Protein 1O70 (pdb70)

GO terms:
  GO:0050839 cell adhesion molecule binding (F, IDA)
  GO:0005886 plasma membrane (C, IDA)
  GO:0016338 calcium-independent cell-cell adhesion (P, IDA)
  GO:0007156 homophilic cell-cell adhesion (P, IDA)
  GO:0008038 neuron recognition (P, IDA)
  GO:0007411 axon guidance (P, IGI)
  GO:0005886 plasma membrane (C, HDA)

CATH classification: 2.30.180.10 (+1 more: 2.30.180.10)

Nearest PDB structures (foldseek):
  1o70-assembly1_A  TM=1.003E+00  e=1.155E-65  Drosophila melanogaster
  5yjh-assembly1_A-2  TM=5.374E-01  e=1.895E-15  Homo sapiens
  5yjg-assembly1_A  TM=5.089E-01  e=2.135E-15  Homo sapiens
  7asg-assembly1_A  TM=5.177E-01  e=1.250E-15  Homo sapiens
  7as7-assembly1_A  TM=5.004E-01  e=1.271E-14  Homo sapiens

Secondary structure (P-SEA, 3-state):
caaaaaaaaaaaaaaccaaaaaaaaacccccccccccccccccccccccccaaaaaaaaaaacccccccaaaaaaaacccccccccccccbbbbbccccccccbbbbbbcccbbbbcccccccccccbbbbbccccccccccaaaaaaacccaaaaaaaaaaccccccccccccccccccccaaaaaaaaaacaaaaaaaacccaaaaaaaaaaaacccccccccaaaaaaaaacccbbbbbcccccccbbbbbcccbbbbbcccbbbbbcccccccccbbbbbbccccccccccc

InterPro domains:
  IPR000782 FAS1 domain [PF02469] (32-146)
  IPR000782 FAS1 domain [PF02469] (181-311)
  IPR000782 FAS1 domain [PF02469] (336-463)
  IPR000782 FAS1 domain [PF02469] (479-617)
  IPR000782 FAS1 domain [PS50213] (20-144)
  IPR000782 FAS1 domain [PS50213] (166-310)
  IPR000782 FAS1 domain [PS50213] (317-463)
  IPR000782 FAS1 domain [PS50213] (467-616)
  IPR000782 FAS1 domain [SM00554] (56-147)
  IPR000782 FAS1 domain [SM00554] (202-313)
  IPR000782 FAS1 domain [SM00554] (358-466)
  IPR000782 FAS1 domain [SM00554] (504-619)
  IPR036378 FAS1 domain superfamily [G3DSA:2.30.180.10] (12-146)
  IPR036378 FAS1 domain superfamily [G3DSA:2.30.180.10] (180-312)
  IPR036378 FAS1 domain superfamily [G3DSA:2.30.180.10] (328-467)
  IPR036378 FAS1 domain superfamily [G3DSA:2.30.180.10] (468-623)
  IPR036378 FAS1 domain superfamily [SSF82153] (21-146)
  IPR036378 FAS1 domain superfamily [SSF82153] (179-312)
  IPR036378 FAS1 domain superfamily [SSF82153] (329-466)
  IPR036378 FAS1 domain superfamily [SSF82153] (468-620)

Foldseek 3Di:
DVVQQVVVLVVLCVLQPVVLVVVLVVALAKEFATEHPLQVVVLCVVPCSPVSVLSSLLSFQRMFRHADFPVNLCVVPVPHWDFTATSNLVKTKTWDWDDDDPVIWIWMAILLDIWTFPATADDDDRHTYTYTHHRHNRAPAFPLRSCVVDQQQVVVNQLCVLQVVSVCRRDQQKAKEAAGETPLQLVVVCVVFVVLSVLSNDSVVNVLVSVQRLQRIFIDRDEAFLVNQQVCCPVPPHDWGQTDPGIATWHWDADPSWIWIGGPNDIKTFPATFSDHSRYTYTHINHGPDDCVSRD

Organism: Drosophila melanogaster (NCBI:txid7227)

B-factor: mean 43.82, std 15.43, range [14.82, 97.2]

Structure (mmCIF, N/CA/C/O backbone):
data_1O70
#
_entry.id   1O70
#
_cell.length_a   150.806
_cell.length_b   150.806
_cell.length_c   150.806
_cell.angle_alpha   90.00
_cell.angle_beta   90.00
_cell.angle_gamma   90.00
#
_symmetry.space_group_name_H-M   'P 43 3 2'
#
loop_
_entity.id
_entity.type
_entity.pdbx_description
1 polymer 'FASCICLIN I'
2 branched 2-acetamido-2-deoxy-beta-D-glucopyranose-(1-4)-2-acetamido-2-deoxy-beta-D-glucopyranose
3 non-polymer 'SULFATE ION'
4 water water
#
loop_
_atom_site.group_PDB
_atom_site.id
_atom_site.type_symbol
_atom_site.label_atom_id
_atom_site.label_alt_id
_atom_site.label_comp_id
_atom_site.label_asym_id
_atom_site.label_entity_id
_atom_site.label_seq_id
_atom_site.pdbx_PDB_ins_code
_atom_site.Cartn_x
_atom_site.Cartn_y
_atom_site.Cartn_z
_atom_site.occupancy
_atom_site.B_iso_or_equiv
_atom_site.auth_seq_id
_atom_site.auth_comp_id
_atom_site.auth_asym_id
_atom_site.auth_atom_id
_atom_site.pdbx_PDB_model_num
ATOM 1 N N . ALA A 1 19 ? 90.215 74.675 22.300 1.00 72.97 328 ALA A N 1
ATOM 2 C CA . ALA A 1 19 ? 89.952 74.655 23.769 1.00 73.34 328 ALA A CA 1
ATOM 3 C C . ALA A 1 19 ? 91.264 74.687 24.548 1.00 73.09 328 ALA A C 1
ATOM 4 O O . ALA A 1 19 ? 91.645 75.725 25.090 1.00 73.06 328 ALA A O 1
ATOM 6 N N . GLU A 1 20 ? 91.939 73.538 24.595 1.00 73.10 329 GLU A N 1
ATOM 7 C CA . GLU A 1 20 ? 93.224 73.375 25.285 1.00 72.64 329 GLU A CA 1
ATOM 8 C C . GLU A 1 20 ? 93.145 73.660 26.782 1.00 71.47 329 GLU A C 1
ATOM 9 O O . GLU A 1 20 ? 93.250 72.743 27.607 1.00 70.48 329 GLU A O 1
ATOM 15 N N . ASN A 1 21 ? 92.975 74.936 27.127 1.00 70.08 330 ASN A N 1
ATOM 16 C CA . ASN A 1 21 ? 92.860 75.338 28.525 1.00 66.42 330 ASN A CA 1
ATOM 17 C C . ASN A 1 21 ? 91.753 74.538 29.193 1.00 62.05 330 ASN A C 1
ATOM 18 O O . ASN A 1 21 ? 92.003 73.779 30.131 1.00 62.16 330 ASN A O 1
ATOM 23 N N . GLY A 1 22 ? 90.531 74.699 28.694 1.00 55.84 331 GLY A N 1
ATOM 24 C CA . GLY A 1 22 ? 89.404 73.980 29.260 1.00 49.12 331 GLY A CA 1
ATOM 25 C C . GLY A 1 22 ? 89.493 72.469 29.125 1.00 44.32 331 GLY A C 1
ATOM 26 O O . GLY A 1 22 ? 89.155 71.737 30.054 1.00 43.70 331 GLY A O 1
ATOM 27 N N . ALA A 1 23 ? 89.961 71.995 27.977 1.00 41.01 332 ALA A N 1
ATOM 28 C CA . ALA A 1 23 ? 90.056 70.560 27.736 1.00 40.30 332 ALA A CA 1
ATOM 29 C C . ALA A 1 23 ? 90.946 69.809 28.711 1.00 38.96 332 ALA A C 1
ATOM 30 O O . ALA A 1 23 ? 90.505 68.864 29.359 1.00 39.04 332 ALA A O 1
ATOM 32 N N . LEU A 1 24 ? 92.205 70.211 28.802 1.00 39.35 333 LEU A N 1
ATOM 33 C CA . LEU A 1 24 ? 93.129 69.533 29.700 1.00 39.75 333 LEU A CA 1
ATOM 34 C C . LEU A 1 24 ? 92.711 69.496 31.169 1.00 39.43 333 LEU A C 1
ATOM 35 O O . LEU A 1 24 ? 92.861 68.464 31.826 1.00 40.42 333 LEU A O 1
ATOM 40 N N . ARG A 1 25 ? 92.192 70.600 31.698 1.00 38.24 334 ARG A N 1
ATOM 41 C CA . ARG A 1 25 ? 91.791 70.586 33.095 1.00 38.71 334 ARG A CA 1
ATOM 42 C C . ARG A 1 25 ? 90.627 69.627 33.284 1.00 38.10 334 ARG A C 1
ATOM 43 O O . ARG A 1 25 ? 90.525 68.952 34.310 1.00 36.89 334 ARG A O 1
ATOM 51 N N . LYS A 1 26 ? 89.749 69.575 32.287 1.00 38.23 335 LYS A N 1
ATOM 52 C CA . LYS A 1 26 ? 88.583 68.698 32.327 1.00 38.19 335 LYS A CA 1
ATOM 53 C C . LYS A 1 26 ? 89.043 67.243 32.279 1.00 38.29 335 LYS A C 1
ATOM 54 O O . LYS A 1 26 ? 88.524 66.394 33.013 1.00 37.77 335 LYS A O 1
ATOM 60 N N . PHE A 1 27 ? 90.024 66.962 31.420 1.00 36.96 336 PHE A N 1
ATOM 61 C CA . PHE A 1 27 ? 90.551 65.614 31.298 1.00 35.75 336 PHE A CA 1
ATOM 62 C C . PHE A 1 27 ? 91.033 65.172 32.677 1.00 36.60 336 PHE A C 1
ATOM 63 O O . PHE A 1 27 ? 90.722 64.070 33.132 1.00 38.14 336 PHE A O 1
ATOM 71 N N . TYR A 1 28 ? 91.774 66.041 33.359 1.00 36.39 337 TYR A N 1
ATOM 72 C CA . TYR A 1 28 ? 92.284 65.694 34.681 1.00 36.39 337 TYR A CA 1
ATOM 73 C C . TYR A 1 28 ? 91.174 65.627 35.722 1.00 36.91 337 TYR A C 1
ATOM 74 O O . TYR A 1 28 ? 91.238 64.826 36.656 1.00 37.29 337 TYR A O 1
ATOM 83 N N . GLU A 1 29 ? 90.151 66.457 35.569 1.00 37.22 338 GLU A N 1
ATOM 84 C CA . GLU A 1 29 ? 89.043 66.400 36.505 1.00 38.75 338 GLU A CA 1
ATOM 85 C C . GLU A 1 29 ? 88.393 65.029 36.376 1.00 38.34 338 GLU A C 1
ATOM 86 O O . GLU A 1 29 ? 88.099 64.380 37.379 1.00 38.17 338 GLU A O 1
ATOM 92 N N . VAL A 1 30 ? 88.184 64.579 35.141 1.00 38.02 339 VAL A N 1
ATOM 93 C CA . VAL A 1 30 ? 87.594 63.265 34.930 1.00 36.54 339 VAL A CA 1
ATOM 94 C C . VAL A 1 30 ? 88.470 62.199 35.584 1.00 37.25 339 VAL A C 1
ATOM 95 O O . VAL A 1 30 ? 87.961 61.253 36.191 1.00 38.59 339 VAL A O 1
ATOM 99 N N . ILE A 1 31 ? 89.786 62.346 35.480 1.00 37.15 340 ILE A N 1
ATOM 100 C CA . ILE A 1 31 ? 90.669 61.363 36.104 1.00 38.76 340 ILE A CA 1
ATOM 101 C C . ILE A 1 31 ? 90.488 61.346 37.628 1.00 40.99 340 ILE A C 1
ATOM 102 O O . ILE A 1 31 ? 90.540 60.285 38.255 1.00 41.60 340 ILE A O 1
ATOM 107 N N . MET A 1 32 ? 90.265 62.520 38.214 1.00 42.78 341 MET A N 1
ATOM 108 C CA . MET A 1 32 ? 90.071 62.628 39.658 1.00 46.19 341 MET A CA 1
ATOM 109 C C . MET A 1 32 ? 88.816 61.877 40.107 1.00 47.90 341 MET A C 1
ATOM 110 O O . MET A 1 32 ? 88.865 61.095 41.059 1.00 47.42 341 MET A O 1
ATOM 115 N N . ASP A 1 33 ? 87.704 62.099 39.407 1.00 49.85 342 ASP A N 1
ATOM 116 C CA . ASP A 1 33 ? 86.443 61.442 39.731 1.00 52.50 342 ASP A CA 1
ATOM 117 C C . ASP A 1 33 ? 86.515 59.919 39.654 1.00 53.53 342 ASP A C 1
ATOM 118 O O . ASP A 1 33 ? 85.749 59.230 40.329 1.00 54.35 342 ASP A O 1
ATOM 123 N N . ASN A 1 34 ? 87.421 59.381 38.842 1.00 55.08 343 ASN A N 1
ATOM 124 C CA . ASN A 1 34 ? 87.473 57.930 38.697 1.00 57.02 343 ASN A CA 1
ATOM 125 C C . ASN A 1 34 ? 88.720 57.167 39.098 1.00 58.12 343 ASN A C 1
ATOM 126 O O . ASN A 1 34 ? 89.240 56.371 38.315 1.00 59.98 343 ASN A O 1
ATOM 131 N N . GLY A 1 35 ? 89.189 57.387 40.317 1.00 59.18 344 GLY A N 1
ATOM 132 C CA . GLY A 1 35 ? 90.352 56.653 40.774 1.00 60.54 344 GLY A CA 1
ATOM 133 C C . GLY A 1 35 ? 91.611 57.458 41.010 1.00 62.07 344 GLY A C 1
ATOM 134 O O . GLY A 1 35 ? 91.948 57.794 42.150 1.00 62.97 344 GLY A O 1
ATOM 135 N N . GLY A 1 36 ? 92.304 57.771 39.922 1.00 61.11 345 GLY A N 1
ATOM 136 C CA . GLY A 1 36 ? 93.545 58.512 40.013 1.00 58.69 345 GLY A CA 1
ATOM 137 C C . GLY A 1 36 ? 94.639 57.579 39.540 1.00 57.80 345 GLY A C 1
ATOM 138 O O . GLY A 1 36 ? 95.761 58.000 39.249 1.00 57.83 345 GLY A O 1
ATOM 139 N N . ALA A 1 37 ? 94.294 56.293 39.467 1.00 56.13 346 ALA A N 1
ATOM 140 C CA . ALA A 1 37 ? 95.223 55.250 39.022 1.00 53.55 346 ALA A CA 1
ATOM 141 C C . ALA A 1 37 ? 95.713 55.599 37.622 1.00 50.95 346 ALA A C 1
ATOM 142 O O . ALA A 1 37 ? 96.839 55.279 37.232 1.00 49.18 346 ALA A O 1
ATOM 144 N N . VAL A 1 38 ? 94.841 56.259 36.871 1.00 47.36 347 VAL A N 1
ATOM 145 C CA . VAL A 1 38 ? 95.161 56.674 35.522 1.00 44.96 347 VAL A CA 1
ATOM 146 C C . VAL A 1 38 ? 96.389 57.581 35.546 1.00 44.59 347 VAL A C 1
ATOM 147 O O . VAL A 1 38 ? 97.324 57.406 34.763 1.00 42.88 347 VAL A O 1
ATOM 151 N N . LEU A 1 39 ? 96.386 58.545 36.458 1.00 44.49 348 LEU A N 1
ATOM 152 C CA . LEU A 1 39 ? 97.492 59.483 36.571 1.00 46.40 348 LEU A CA 1
ATOM 153 C C . LEU A 1 39 ? 98.816 58.758 36.837 1.00 47.17 348 LEU A C 1
ATOM 154 O O . LEU A 1 39 ? 99.875 59.202 36.392 1.00 46.67 348 LEU A O 1
ATOM 159 N N . ASP A 1 40 ? 98.758 57.631 37.542 1.00 48.53 349 ASP A N 1
ATOM 160 C CA . ASP A 1 40 ? 99.971 56.877 37.842 1.00 50.27 349 ASP A CA 1
ATOM 161 C C . ASP A 1 40 ? 100.604 56.289 36.593 1.00 50.09 349 ASP A C 1
ATOM 162 O O . ASP A 1 40 ? 101.820 56.373 36.401 1.00 49.63 349 ASP A O 1
ATOM 167 N N . ASP A 1 41 ? 99.776 55.677 35.753 1.00 50.04 350 ASP A N 1
ATOM 168 C CA . ASP A 1 41 ? 100.261 55.074 34.518 1.00 49.81 350 ASP A CA 1
ATOM 169 C C . ASP A 1 41 ? 100.827 56.124 33.570 1.00 49.01 350 ASP A C 1
ATOM 170 O O . ASP A 1 41 ? 101.842 55.895 32.902 1.00 49.33 350 ASP A O 1
ATOM 175 N N . ILE A 1 42 ? 100.167 57.276 33.518 1.00 47.75 351 ILE A N 1
ATOM 176 C CA . ILE A 1 42 ? 100.605 58.363 32.659 1.00 46.64 351 ILE A CA 1
ATOM 177 C C . ILE A 1 42 ? 102.005 58.810 33.045 1.00 47.40 351 ILE A C 1
ATOM 178 O O . ILE A 1 42 ? 102.885 58.929 32.191 1.00 48.28 351 ILE A O 1
ATOM 183 N N . ASN A 1 43 ? 102.212 59.053 34.336 1.00 47.55 352 ASN A N 1
ATOM 184 C CA . ASN A 1 43 ? 103.512 59.496 34.815 1.00 47.61 352 ASN A CA 1
ATOM 185 C C . ASN A 1 43 ? 104.576 58.404 34.827 1.00 46.41 352 ASN A C 1
ATOM 186 O O . ASN A 1 43 ? 105.750 58.693 35.033 1.00 45.82 352 ASN A O 1
ATOM 191 N N . SER A 1 44 ? 104.183 57.158 34.595 1.00 46.75 353 SER A N 1
ATOM 192 C CA . SER A 1 44 ? 105.174 56.095 34.586 1.00 49.43 353 SER A CA 1
ATOM 193 C C . SER A 1 44 ? 105.603 55.787 33.157 1.00 50.40 353 SER A C 1
ATOM 194 O O . SER A 1 44 ? 106.224 54.760 32.905 1.00 51.37 353 SER A O 1
ATOM 197 N N . LEU A 1 45 ? 105.274 56.672 32.221 1.00 50.92 354 LEU A N 1
ATOM 198 C CA . LEU A 1 45 ? 105.637 56.460 30.823 1.00 52.19 354 LEU A CA 1
ATOM 199 C C . LEU A 1 45 ? 106.798 57.352 30.406 1.00 53.66 354 LEU A C 1
ATOM 200 O O . LEU A 1 45 ? 106.857 58.529 30.769 1.00 54.40 354 LEU A O 1
ATOM 205 N N . THR A 1 46 ? 107.726 56.782 29.646 1.00 54.24 355 THR A N 1
ATOM 206 C CA . THR A 1 46 ? 108.878 57.531 29.168 1.00 55.50 355 THR A CA 1
ATOM 207 C C . THR A 1 46 ? 108.416 58.505 28.084 1.00 55.18 355 THR A C 1
ATOM 208 O O . THR A 1 46 ? 108.978 59.586 27.935 1.00 56.49 355 THR A O 1
ATOM 212 N N . GLU A 1 47 ? 107.385 58.111 27.338 1.00 54.04 356 GLU A N 1
ATOM 213 C CA . GLU A 1 47 ? 106.807 58.945 26.289 1.00 52.29 356 GLU A CA 1
ATOM 214 C C . GLU A 1 47 ? 105.292 58.753 26.340 1.00 50.04 356 GLU A C 1
ATOM 215 O O . GLU A 1 47 ? 104.809 57.626 26.485 1.00 50.33 356 GLU A O 1
ATOM 221 N N . VAL A 1 48 ? 104.541 59.846 26.228 1.00 45.73 357 VAL A N 1
ATOM 222 C CA . VAL A 1 48 ? 103.085 59.765 26.282 1.00 42.16 357 VAL A CA 1
ATOM 223 C C . VAL A 1 48 ? 102.388 60.883 25.505 1.00 40.97 357 VAL A C 1
ATOM 224 O O . VAL A 1 48 ? 102.805 62.039 25.552 1.00 42.12 357 VAL A O 1
ATOM 228 N N . THR A 1 49 ? 101.334 60.525 24.778 1.00 37.38 358 THR A N 1
ATOM 229 C CA . THR A 1 49 ? 100.558 61.491 24.016 1.00 34.28 358 THR A CA 1
ATOM 230 C C . THR A 1 49 ? 99.101 61.309 24.417 1.00 33.30 358 THR A C 1
ATOM 231 O O . THR A 1 49 ? 98.549 60.208 24.360 1.00 33.08 358 THR A O 1
ATOM 235 N N . ILE A 1 50 ? 98.492 62.408 24.832 1.00 30.39 359 ILE A N 1
ATOM 236 C CA . 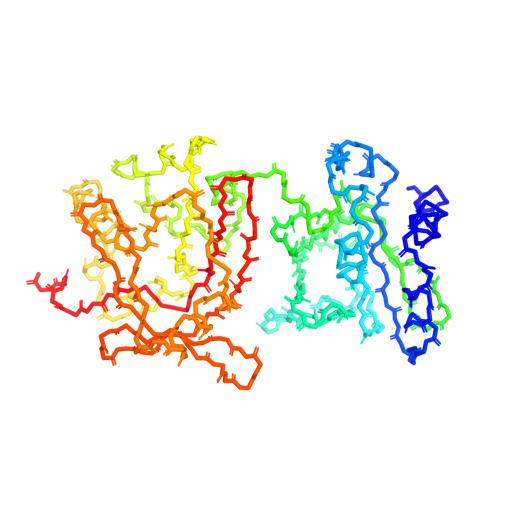ILE A 1 50 ? 97.120 62.400 25.289 1.00 29.82 359 ILE A CA 1
ATOM 237 C C . ILE A 1 50 ? 96.175 63.028 24.278 1.00 29.44 359 ILE A C 1
ATOM 238 O O . ILE A 1 50 ? 96.475 64.078 23.700 1.00 29.60 359 ILE A O 1
ATOM 243 N N . LEU A 1 51 ? 95.040 62.370 24.054 1.00 26.22 360 LEU A N 1
ATOM 244 C CA . LEU A 1 51 ? 94.022 62.895 23.152 1.00 25.17 360 LEU A CA 1
ATOM 245 C C . LEU A 1 51 ? 92.961 63.389 24.112 1.00 25.39 360 LEU A C 1
ATOM 246 O O . LEU A 1 51 ? 92.181 62.598 24.638 1.00 26.52 360 LEU A O 1
ATOM 251 N N . ALA A 1 52 ? 92.956 64.693 24.373 1.00 25.22 361 ALA A N 1
ATOM 252 C CA . ALA A 1 52 ? 92.002 65.268 25.305 1.00 26.22 361 ALA A CA 1
ATOM 253 C C . ALA A 1 52 ? 90.744 65.772 24.615 1.00 26.87 361 ALA A C 1
ATOM 254 O O . ALA A 1 52 ? 90.798 66.678 23.786 1.00 28.53 361 ALA A O 1
ATOM 256 N N . PRO A 1 53 ? 89.593 65.173 24.940 1.00 26.03 362 PRO A N 1
ATOM 257 C CA . PRO A 1 53 ? 88.324 65.590 24.337 1.00 27.75 362 PRO A CA 1
ATOM 258 C C . PRO A 1 53 ? 88.035 67.029 24.745 1.00 29.67 362 PRO A C 1
ATOM 259 O O . PRO A 1 53 ? 88.334 67.423 25.875 1.00 29.84 362 PRO A O 1
ATOM 263 N N . SER A 1 54 ? 87.460 67.811 23.834 1.00 30.27 363 SER A N 1
ATOM 264 C CA . SER A 1 54 ? 87.114 69.197 24.137 1.00 32.27 363 SER A CA 1
ATOM 265 C C . SER A 1 54 ? 86.047 69.170 25.221 1.00 34.15 363 SER A C 1
ATOM 266 O O . SER A 1 54 ? 85.412 68.140 25.437 1.00 34.21 363 SER A O 1
ATOM 269 N N . ASN A 1 55 ? 85.841 70.296 25.898 1.00 37.29 364 ASN A N 1
ATOM 270 C CA . ASN A 1 55 ? 84.831 70.362 26.949 1.00 38.90 364 ASN A CA 1
ATOM 271 C C . ASN A 1 55 ? 83.453 70.126 26.361 1.00 40.30 364 ASN A C 1
ATOM 272 O O . ASN A 1 55 ? 82.571 69.566 27.015 1.00 40.77 364 ASN A O 1
ATOM 277 N N . GLU A 1 56 ? 83.276 70.564 25.120 1.00 42.05 365 GLU A N 1
ATOM 278 C CA . GLU A 1 56 ? 82.013 70.403 24.424 1.00 45.04 365 GLU A CA 1
ATOM 279 C C . GLU A 1 56 ? 81.807 68.920 24.131 1.00 46.53 365 GLU A C 1
ATOM 280 O O . GLU A 1 56 ? 80.676 68.440 24.050 1.00 45.16 365 GLU A O 1
ATOM 286 N N . ALA A 1 57 ? 82.915 68.198 23.984 1.00 46.36 366 ALA A N 1
ATOM 287 C CA . ALA A 1 57 ? 82.873 66.771 23.714 1.00 46.78 366 ALA A CA 1
ATOM 288 C C . ALA A 1 57 ? 82.517 65.997 24.977 1.00 47.86 366 ALA A C 1
ATOM 289 O O . ALA A 1 57 ? 81.873 64.954 24.916 1.00 49.40 366 ALA A O 1
ATOM 291 N N . TRP A 1 58 ? 82.941 66.499 26.127 1.00 48.71 367 TRP A N 1
ATOM 292 C CA . TRP A 1 58 ? 82.643 65.817 27.371 1.00 50.46 367 TRP A CA 1
ATOM 293 C C . TRP A 1 58 ? 81.210 66.047 27.828 1.00 55.09 367 TRP A C 1
ATOM 294 O O . TRP A 1 58 ? 80.728 65.367 28.724 1.00 55.67 367 TRP A O 1
ATOM 305 N N . ASN A 1 59 ? 80.523 66.997 27.208 1.00 59.91 368 ASN A N 1
ATOM 306 C CA . ASN A 1 59 ? 79.155 67.292 27.593 1.00 65.96 368 ASN A CA 1
ATOM 307 C C . ASN A 1 59 ? 78.173 66.719 26.571 1.00 68.20 368 ASN A C 1
ATOM 308 O O . ASN A 1 59 ? 77.270 65.962 26.923 1.00 67.93 368 ASN A O 1
ATOM 313 N N . SER A 1 60 ? 78.363 67.074 25.306 1.00 72.40 369 SER A N 1
ATOM 314 C CA . SER A 1 60 ? 77.491 66.603 24.233 1.00 76.97 369 SER A CA 1
ATOM 315 C C . SER A 1 60 ? 77.548 65.086 24.076 1.00 78.88 369 SER A C 1
ATOM 316 O O . SER A 1 60 ? 76.722 64.494 23.378 1.00 79.20 369 SER A O 1
ATOM 319 N N . SER A 1 61 ? 78.528 64.460 24.720 1.00 81.57 370 SER A N 1
ATOM 320 C CA . SER A 1 61 ? 78.674 63.007 24.644 1.00 84.70 370 SER A CA 1
ATOM 321 C C . SER A 1 61 ? 77.559 62.346 25.438 1.00 86.51 370 SER A C 1
ATOM 322 O O . SER A 1 61 ? 77.271 61.157 25.267 1.00 86.57 370 SER A O 1
ATOM 325 N N . ASN A 1 62 ? 76.933 63.131 26.310 1.00 88.07 371 ASN A N 1
ATOM 326 C CA . ASN A 1 62 ? 75.851 62.629 27.142 1.00 89.49 371 ASN A CA 1
ATOM 327 C C . ASN A 1 62 ? 76.221 61.256 27.699 1.00 90.51 371 ASN A C 1
ATOM 328 O O . ASN A 1 62 ? 75.401 60.335 27.721 1.00 90.94 371 ASN A O 1
ATOM 333 N N . ILE A 1 63 ? 77.472 61.125 28.136 1.00 90.56 372 ILE A N 1
ATOM 334 C CA . ILE A 1 63 ? 7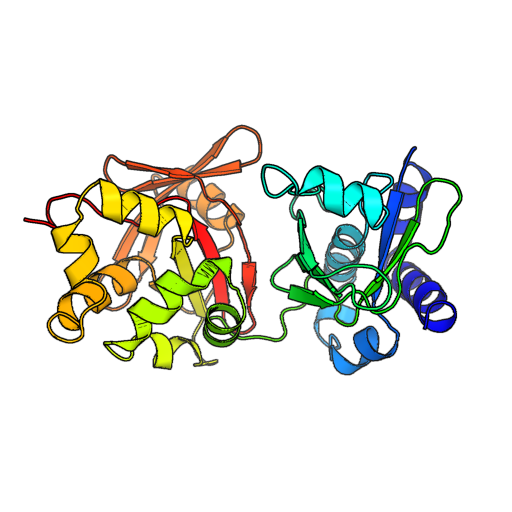7.959 59.872 28.700 1.00 91.01 372 ILE A CA 1
ATOM 335 C C . ILE A 1 63 ? 77.461 59.732 30.129 1.00 91.01 372 ILE A C 1
ATOM 336 O O . ILE A 1 63 ? 78.058 59.027 30.942 1.00 90.94 372 ILE A O 1
ATOM 341 N N . ASN A 1 64 ? 76.358 60.413 30.421 1.00 91.20 373 ASN A N 1
ATOM 342 C CA . ASN A 1 64 ? 75.745 60.385 31.743 1.00 90.88 373 ASN A CA 1
ATOM 343 C C . ASN A 1 64 ? 75.691 58.954 32.267 1.00 90.80 373 ASN A C 1
ATOM 344 O O . ASN A 1 64 ? 75.939 58.699 33.446 1.00 91.30 373 ASN A O 1
ATOM 349 N N . ASN A 1 65 ? 75.373 58.027 31.371 1.00 90.35 374 ASN A N 1
ATOM 350 C CA . ASN A 1 65 ? 75.266 56.615 31.709 1.00 89.79 374 ASN A CA 1
ATOM 351 C C . ASN A 1 65 ? 76.568 56.028 32.245 1.00 88.63 374 ASN A C 1
ATOM 352 O O . ASN A 1 65 ? 76.643 55.630 33.410 1.00 89.15 374 ASN A O 1
ATOM 357 N N . VAL A 1 66 ? 77.587 55.976 31.393 1.00 86.71 375 VAL A N 1
ATOM 358 C CA . VAL A 1 66 ? 78.880 55.417 31.774 1.00 84.85 375 VAL A CA 1
ATOM 359 C C . VAL A 1 66 ? 79.724 56.312 32.673 1.00 84.27 375 VAL A C 1
ATOM 360 O O . VAL A 1 66 ? 80.641 55.830 33.341 1.00 84.11 375 VAL A O 1
ATOM 364 N N . LEU A 1 67 ? 79.416 57.606 32.692 1.00 83.51 376 LEU A N 1
ATOM 365 C CA . LEU A 1 67 ? 80.165 58.562 33.509 1.00 82.77 376 LEU A CA 1
ATOM 366 C C . LEU A 1 67 ? 80.185 58.168 34.984 1.00 82.56 376 LEU A C 1
ATOM 367 O O . LEU A 1 67 ? 81.122 58.502 35.713 1.00 82.93 376 LEU A O 1
ATOM 372 N N . ARG A 1 68 ? 79.154 57.452 35.416 1.00 81.29 377 ARG A N 1
ATOM 373 C CA . ARG A 1 68 ? 79.056 57.027 36.801 1.00 79.79 377 ARG A CA 1
ATOM 374 C C . ARG A 1 68 ? 79.763 55.709 37.049 1.00 78.15 377 ARG A C 1
ATOM 375 O O . ARG A 1 68 ? 80.010 55.339 38.196 1.00 78.56 377 ARG A O 1
ATOM 383 N N . ASP A 1 69 ? 80.099 55.000 35.979 1.00 76.10 378 ASP A N 1
ATOM 384 C CA . ASP A 1 69 ? 80.791 53.729 36.129 1.00 74.75 378 ASP A CA 1
ATOM 385 C C . ASP A 1 69 ? 82.298 53.975 36.171 1.00 73.78 378 ASP A C 1
ATOM 386 O O . ASP A 1 69 ? 82.949 54.054 35.132 1.00 73.73 378 ASP A O 1
ATOM 391 N N . ARG A 1 70 ? 82.844 54.088 37.377 1.00 72.40 379 ARG A N 1
ATOM 392 C CA . ARG A 1 70 ? 84.268 54.345 37.559 1.00 71.33 379 ARG A CA 1
ATOM 393 C C . ARG A 1 70 ? 85.180 53.339 36.858 1.00 69.85 379 ARG A C 1
ATOM 394 O O . ARG A 1 70 ? 86.269 53.685 36.394 1.00 69.78 379 ARG A O 1
ATOM 402 N N . ASN A 1 71 ? 84.740 52.094 36.775 1.00 67.93 380 ASN A N 1
ATOM 403 C CA . ASN A 1 71 ? 85.551 51.067 36.139 1.00 66.47 380 ASN A CA 1
ATOM 404 C C . ASN A 1 71 ? 85.631 51.259 34.625 1.00 64.37 380 ASN A C 1
ATOM 405 O O . ASN A 1 71 ? 86.666 50.991 34.000 1.00 62.25 380 ASN A O 1
ATOM 410 N N . LYS A 1 72 ? 84.529 51.722 34.044 1.00 61.73 381 LYS A N 1
ATOM 411 C CA . LYS A 1 72 ? 84.458 51.970 32.609 1.00 60.75 381 LYS A CA 1
ATOM 412 C C . LYS A 1 72 ? 85.155 53.277 32.252 1.00 58.46 381 LYS A C 1
ATOM 413 O O . LYS A 1 72 ? 85.910 53.345 31.282 1.00 57.30 381 LYS A O 1
ATOM 419 N N . MET A 1 73 ? 84.900 54.314 33.040 1.00 56.05 382 MET A N 1
ATOM 420 C CA . MET A 1 73 ? 85.521 55.604 32.807 1.00 54.53 382 MET A CA 1
ATOM 421 C C . MET A 1 73 ? 87.030 55.462 32.686 1.00 53.20 382 MET A C 1
ATOM 422 O O . MET A 1 73 ? 87.660 56.130 31.868 1.00 53.11 382 MET A O 1
ATOM 427 N N . ARG A 1 74 ? 87.599 54.585 33.506 1.00 51.65 383 ARG A N 1
ATOM 428 C CA . ARG A 1 74 ? 89.030 54.338 33.503 1.00 51.21 383 ARG A CA 1
ATOM 429 C C . ARG A 1 74 ? 89.435 53.723 32.161 1.00 49.84 383 ARG A C 1
ATOM 430 O O . ARG A 1 74 ? 90.477 54.060 31.601 1.00 49.15 383 ARG A O 1
ATOM 438 N N . GLN A 1 75 ? 88.604 52.821 31.642 1.00 47.38 384 GLN A N 1
ATOM 439 C CA . GLN A 1 75 ? 88.901 52.190 30.365 1.00 44.02 384 GLN A CA 1
ATOM 440 C C . GLN A 1 75 ? 88.801 53.214 29.248 1.00 41.67 384 GLN A C 1
ATOM 441 O O . GLN A 1 75 ? 89.595 53.202 28.303 1.00 39.61 384 GLN A O 1
ATOM 447 N N . ILE A 1 76 ? 87.818 54.097 29.362 1.00 37.85 385 ILE A N 1
ATOM 448 C CA . ILE A 1 76 ? 87.624 55.137 28.377 1.00 37.30 385 ILE A CA 1
ATOM 449 C C . ILE A 1 76 ? 88.801 56.094 28.440 1.00 37.81 385 ILE A C 1
ATOM 450 O O . ILE A 1 76 ? 89.406 56.416 27.418 1.00 38.46 385 ILE A O 1
ATOM 455 N N . LEU A 1 77 ? 89.138 56.532 29.648 1.00 37.48 386 LEU A N 1
ATOM 456 C CA . LEU A 1 77 ? 90.268 57.431 29.826 1.00 37.04 386 LEU A CA 1
ATOM 457 C C . LEU A 1 77 ? 91.544 56.806 29.273 1.00 36.53 386 LEU A C 1
ATOM 458 O O . LEU A 1 77 ? 92.278 57.455 28.526 1.00 37.94 386 LEU A O 1
ATOM 463 N N . ASN A 1 78 ? 91.799 55.547 29.618 1.00 34.22 387 ASN A N 1
ATOM 464 C CA . ASN A 1 78 ? 93.007 54.869 29.165 1.00 34.33 387 ASN A CA 1
ATOM 465 C C . ASN A 1 78 ? 93.218 54.792 27.661 1.00 33.91 387 ASN A C 1
ATOM 466 O O . ASN A 1 78 ? 94.360 54.795 27.208 1.00 35.46 387 ASN A O 1
ATOM 471 N N . MET A 1 79 ? 92.143 54.719 26.882 1.00 31.82 388 MET A N 1
ATOM 472 C CA . MET A 1 79 ? 92.314 54.632 25.441 1.00 30.69 388 MET A CA 1
ATOM 473 C C . MET A 1 79 ? 92.637 55.986 24.814 1.00 30.21 388 MET A C 1
ATOM 474 O O . MET A 1 79 ? 92.978 56.062 23.632 1.00 27.88 388 MET A O 1
ATOM 479 N N . HIS A 1 80 ? 92.543 57.055 25.607 1.00 29.86 389 HIS A N 1
ATOM 480 C CA . HIS A 1 80 ? 92.873 58.396 25.118 1.00 27.99 389 HIS A CA 1
ATOM 481 C C . HIS A 1 80 ? 94.347 58.661 25.403 1.00 28.84 389 HIS A C 1
ATOM 482 O O . HIS A 1 80 ? 94.854 59.736 25.092 1.00 28.23 389 HIS A O 1
ATOM 489 N N . ILE A 1 81 ? 95.032 57.679 25.994 1.00 29.38 390 ILE A N 1
ATOM 490 C CA . ILE A 1 81 ? 96.446 57.824 26.349 1.00 29.80 390 ILE A CA 1
ATOM 491 C C . ILE A 1 81 ? 97.399 56.922 25.550 1.00 32.18 390 ILE A C 1
ATOM 492 O O . ILE A 1 81 ? 97.549 55.727 25.836 1.00 31.36 390 ILE A O 1
ATOM 497 N N . ILE A 1 82 ? 98.065 57.526 24.573 1.00 33.47 391 ILE A N 1
ATOM 498 C CA . ILE A 1 82 ? 99.010 56.837 23.705 1.00 34.84 391 ILE A CA 1
ATOM 499 C C . ILE A 1 82 ? 100.403 56.665 24.313 1.00 37.70 391 ILE A C 1
ATOM 500 O O . ILE A 1 82 ? 101.084 57.641 24.628 1.00 36.75 391 ILE A O 1
ATOM 505 N N . LYS A 1 83 ? 100.833 55.416 24.446 1.00 40.88 392 LYS A N 1
ATOM 506 C CA . LYS A 1 83 ? 102.144 55.128 25.010 1.00 44.68 392 LYS A CA 1
ATOM 507 C C . LYS A 1 83 ? 103.244 55.444 23.993 1.00 46.45 392 LYS A C 1
ATOM 508 O O . LYS A 1 83 ? 103.977 54.554 23.562 1.00 47.58 392 LYS A O 1
ATOM 514 N N . ASP A 1 84 ? 103.362 56.719 23.622 1.00 46.98 393 ASP A N 1
ATOM 515 C CA . ASP A 1 84 ? 104.360 57.149 22.646 1.00 47.10 393 ASP A CA 1
ATOM 516 C C . ASP A 1 84 ? 104.339 58.671 22.435 1.00 46.42 393 ASP A C 1
ATOM 517 O O . ASP A 1 84 ? 103.412 59.353 22.867 1.00 45.75 393 ASP A O 1
ATOM 522 N N . ARG A 1 85 ? 105.379 59.197 21.797 1.00 45.86 394 ARG A N 1
ATOM 523 C CA . ARG A 1 85 ? 105.471 60.625 21.522 1.00 46.73 394 ARG A CA 1
ATOM 524 C C . ARG A 1 85 ? 104.968 60.830 20.094 1.00 45.15 394 ARG A C 1
ATOM 525 O O . ARG A 1 85 ? 105.696 60.570 19.137 1.00 45.14 394 ARG A O 1
ATOM 533 N N . LEU A 1 86 ? 103.731 61.297 19.945 1.00 42.87 395 LEU A N 1
ATOM 534 C CA . LEU A 1 86 ? 103.161 61.474 18.618 1.00 40.99 395 LEU A CA 1
ATOM 535 C C . LEU A 1 86 ? 102.595 62.836 18.261 1.00 39.66 395 LEU A C 1
ATOM 536 O O . LEU A 1 86 ? 101.564 63.246 18.798 1.00 38.57 395 LEU A O 1
ATOM 541 N N . ASN A 1 87 ? 103.254 63.525 17.333 1.00 38.22 396 ASN A N 1
ATOM 542 C CA . ASN A 1 87 ? 102.762 64.817 16.863 1.00 37.27 396 ASN A CA 1
ATOM 543 C C . ASN A 1 87 ? 102.302 64.620 15.423 1.00 36.24 396 ASN A C 1
ATOM 544 O O . ASN A 1 87 ? 102.564 63.575 14.824 1.00 34.01 396 ASN A O 1
ATOM 549 N N . VAL A 1 88 ? 101.634 65.622 14.865 1.00 36.37 397 VAL A N 1
ATOM 550 C CA . VAL A 1 88 ? 101.147 65.524 13.494 1.00 38.40 397 VAL A CA 1
ATOM 551 C C . VAL A 1 88 ? 102.168 64.949 12.513 1.00 39.98 397 VAL A C 1
ATOM 552 O O . VAL A 1 88 ? 101.850 64.022 11.769 1.00 40.30 397 VAL A O 1
ATOM 556 N N . ASP A 1 89 ? 103.387 65.485 12.513 1.00 39.73 398 ASP A N 1
ATOM 557 C CA . ASP A 1 89 ? 104.406 64.999 11.597 1.00 41.47 398 ASP A CA 1
ATOM 558 C C . ASP A 1 89 ? 104.663 63.509 11.737 1.00 40.78 398 ASP A C 1
ATOM 559 O O . ASP A 1 89 ? 104.690 62.785 10.742 1.00 41.34 398 ASP A O 1
ATOM 564 N N . LYS A 1 90 ? 104.859 63.052 12.970 1.00 40.70 399 LYS A N 1
ATOM 565 C CA . LYS A 1 90 ? 105.128 61.640 13.215 1.00 41.59 399 LYS A CA 1
ATOM 566 C C . LYS A 1 90 ? 103.941 60.773 12.758 1.00 41.63 399 LYS A C 1
ATOM 567 O O . LYS A 1 90 ? 104.137 59.696 12.198 1.00 40.16 399 LYS A O 1
ATOM 573 N N . ILE A 1 91 ? 102.720 61.255 12.982 1.00 41.64 400 ILE A N 1
ATOM 574 C CA . ILE A 1 91 ? 101.531 60.525 12.579 1.00 43.83 400 ILE A CA 1
ATOM 575 C C . ILE A 1 91 ? 101.512 60.390 11.056 1.00 46.13 400 ILE A C 1
ATOM 576 O O . ILE A 1 91 ? 101.259 59.304 10.529 1.00 46.28 400 ILE A O 1
ATOM 581 N N . ARG A 1 92 ? 101.780 61.487 10.350 1.00 47.75 401 ARG A N 1
ATOM 582 C CA . ARG A 1 92 ? 101.818 61.456 8.884 1.00 50.08 401 ARG A CA 1
ATOM 583 C C . ARG A 1 92 ? 102.783 60.384 8.407 1.00 51.25 401 ARG A C 1
ATOM 584 O O . ARG A 1 92 ? 102.441 59.551 7.571 1.00 51.07 401 ARG A O 1
ATOM 592 N N . GLN A 1 93 ? 104.001 60.430 8.940 1.00 51.83 402 GLN A N 1
ATOM 593 C CA . GLN A 1 93 ? 105.048 59.486 8.574 1.00 54.24 402 GLN A CA 1
ATOM 594 C C . GLN A 1 93 ? 104.688 58.033 8.821 1.00 53.79 402 GLN A C 1
ATOM 595 O O . GLN A 1 93 ? 104.888 57.186 7.954 1.00 54.02 402 GLN A O 1
ATOM 601 N N . LYS A 1 94 ? 104.170 57.744 10.009 1.00 52.84 403 LYS A N 1
ATOM 602 C CA . LYS A 1 94 ? 103.809 56.380 10.350 1.00 52.17 403 LYS A CA 1
ATOM 603 C C . LYS A 1 94 ? 102.721 55.807 9.446 1.00 50.92 403 LYS A C 1
ATOM 604 O O . LYS A 1 94 ? 102.652 54.598 9.257 1.00 50.43 403 LYS A O 1
ATOM 610 N N . ASN A 1 95 ? 101.874 56.667 8.888 1.00 49.91 404 ASN A N 1
ATOM 611 C CA . ASN A 1 95 ? 100.816 56.191 8.012 1.00 50.30 404 ASN A CA 1
ATOM 612 C C . ASN A 1 95 ? 101.193 56.259 6.539 1.00 52.10 404 ASN A C 1
ATOM 613 O O . ASN A 1 95 ? 100.346 56.058 5.669 1.00 53.06 404 ASN A O 1
ATOM 618 N N . ALA A 1 96 ? 102.462 56.523 6.256 1.00 53.47 405 ALA A N 1
ATOM 619 C CA . ALA A 1 96 ? 102.916 56.631 4.872 1.00 56.10 405 ALA A CA 1
ATOM 620 C C . ALA A 1 96 ? 102.653 55.366 4.060 1.00 58.24 405 ALA A C 1
ATOM 621 O O . ALA A 1 96 ? 101.901 55.391 3.087 1.00 58.48 405 ALA A O 1
ATOM 623 N N . ASN A 1 97 ? 103.272 54.261 4.464 1.00 59.78 406 ASN A N 1
ATOM 624 C CA . ASN A 1 97 ? 103.108 52.994 3.761 1.00 61.52 406 ASN A CA 1
ATOM 625 C C . ASN A 1 97 ? 101.775 52.347 4.107 1.00 61.13 406 ASN A C 1
ATOM 626 O O . ASN A 1 97 ? 100.903 52.185 3.248 1.00 61.58 406 ASN A O 1
ATOM 631 N N . LEU A 1 98 ? 101.634 51.971 5.373 1.00 59.65 407 LEU A N 1
ATOM 632 C CA . LEU A 1 98 ? 100.413 51.353 5.869 1.00 57.35 407 LEU A CA 1
ATOM 633 C C . LEU A 1 98 ? 99.828 52.183 7.004 1.00 54.84 407 LEU A C 1
ATOM 634 O O . LEU A 1 98 ? 100.394 53.202 7.397 1.00 53.65 407 LEU A O 1
ATOM 639 N N . ILE A 1 99 ? 98.685 51.743 7.518 1.00 50.85 408 ILE A N 1
ATOM 640 C CA . ILE A 1 99 ? 98.025 52.424 8.618 1.00 47.04 408 ILE A CA 1
ATOM 641 C C . ILE A 1 99 ? 98.653 51.917 9.911 1.00 45.45 408 ILE A C 1
ATOM 642 O O . ILE A 1 99 ? 98.666 50.712 10.168 1.00 45.58 408 ILE A O 1
ATOM 647 N N . ALA A 1 100 ? 99.190 52.830 10.713 1.00 41.71 409 ALA A N 1
ATOM 648 C CA . ALA A 1 100 ? 99.804 52.441 11.973 1.00 39.17 409 ALA A CA 1
ATOM 649 C C . ALA A 1 100 ? 98.755 52.373 13.069 1.00 38.59 409 ALA A C 1
ATOM 650 O O . ALA A 1 100 ? 98.086 53.359 13.374 1.00 37.81 409 ALA A O 1
ATOM 652 N N . GLN A 1 101 ? 98.596 51.194 13.645 1.00 38.64 410 GLN A N 1
ATOM 653 C CA . GLN A 1 101 ? 97.651 51.036 14.728 1.00 38.47 410 GLN A CA 1
ATOM 654 C C . GLN A 1 101 ? 98.463 51.331 15.974 1.00 37.56 410 GLN A C 1
ATOM 655 O O . GLN A 1 101 ? 99.437 50.637 16.280 1.00 37.71 410 GLN A O 1
ATOM 661 N N . VAL A 1 102 ? 98.055 52.387 16.667 1.00 36.38 411 VAL A N 1
ATOM 662 C CA . VAL A 1 102 ? 98.730 52.867 17.857 1.00 34.46 411 VAL A CA 1
ATOM 663 C C . VAL A 1 102 ? 98.130 52.341 19.156 1.00 33.60 411 VAL A C 1
ATOM 664 O O . VAL A 1 102 ? 96.960 52.557 19.433 1.00 34.29 411 VAL A O 1
ATOM 668 N N . PRO A 1 103 ? 98.933 51.644 19.973 1.00 34.17 412 PRO A N 1
ATOM 669 C CA . PRO A 1 103 ? 98.485 51.080 21.261 1.00 33.20 412 PRO A CA 1
ATOM 670 C C . PRO A 1 103 ? 98.253 52.160 22.321 1.00 31.87 412 PRO A C 1
ATOM 671 O O . PRO A 1 103 ? 98.871 53.219 22.269 1.00 30.95 412 PRO A O 1
ATOM 675 N N . THR A 1 104 ? 97.377 51.886 23.281 1.00 31.25 413 THR A N 1
ATOM 676 C CA . THR A 1 104 ? 97.099 52.842 24.346 1.00 32.30 413 THR A CA 1
ATOM 677 C C . THR A 1 104 ? 97.262 52.189 25.720 1.00 34.17 413 THR A C 1
ATOM 678 O O . THR A 1 104 ? 97.656 51.028 25.821 1.00 34.95 413 THR A O 1
ATOM 682 N N . VAL A 1 105 ? 96.977 52.941 26.779 1.00 35.87 414 VAL A N 1
ATOM 683 C CA . VAL A 1 105 ? 97.101 52.420 28.137 1.00 36.65 414 VAL A CA 1
ATOM 684 C C . VAL A 1 105 ? 96.083 51.300 28.284 1.00 39.36 414 VAL A C 1
ATOM 685 O O . VAL A 1 105 ? 96.225 50.407 29.122 1.00 39.90 414 VAL A O 1
ATOM 689 N N . ASN A 1 106 ? 95.051 51.359 27.453 1.00 40.33 415 ASN A N 1
ATOM 690 C CA . ASN A 1 106 ? 94.017 50.340 27.445 1.00 42.27 415 ASN A CA 1
ATOM 691 C C . ASN A 1 106 ? 94.571 49.237 26.536 1.00 43.40 415 ASN A C 1
ATOM 692 O O . ASN A 1 106 ? 94.598 49.395 25.314 1.00 43.38 415 ASN A O 1
ATOM 697 N N . ASN A 1 107 ? 95.033 48.131 27.120 1.00 45.60 416 ASN A N 1
ATOM 698 C CA . ASN A 1 107 ? 95.604 47.063 26.294 1.00 48.13 416 ASN A CA 1
ATOM 699 C C . ASN A 1 107 ? 94.573 46.241 25.530 1.00 46.38 416 ASN A C 1
ATOM 700 O O . ASN A 1 107 ? 94.866 45.152 25.050 1.00 46.63 416 ASN A O 1
ATOM 705 N N . ASN A 1 108 ? 93.373 46.792 25.403 1.00 45.36 417 ASN A N 1
ATOM 706 C CA . ASN A 1 108 ? 92.292 46.145 24.671 1.00 44.82 417 ASN A CA 1
ATOM 707 C C . ASN A 1 108 ? 91.746 47.107 23.618 1.00 43.79 417 ASN A C 1
ATOM 708 O O . ASN A 1 108 ? 90.733 46.834 22.979 1.00 44.51 417 ASN A O 1
ATOM 713 N N . THR A 1 109 ? 92.436 48.232 23.438 1.00 40.67 418 THR A N 1
ATOM 714 C CA . THR A 1 109 ? 92.020 49.255 22.486 1.00 37.56 418 THR A CA 1
ATOM 715 C C . THR A 1 109 ? 93.189 49.952 21.812 1.00 36.73 418 THR A C 1
ATOM 716 O O . THR A 1 109 ? 94.068 50.486 22.487 1.00 37.99 418 THR A O 1
ATOM 720 N N . PHE A 1 110 ? 93.224 49.947 20.488 1.00 33.61 419 PHE A N 1
ATOM 721 C CA . PHE A 1 110 ? 94.281 50.683 19.814 1.00 31.45 419 PHE A CA 1
ATOM 722 C C . PHE A 1 110 ? 93.580 51.730 18.939 1.00 28.96 419 PHE A C 1
ATOM 723 O O . PHE A 1 110 ? 92.363 51.679 18.761 1.00 28.07 419 PHE A O 1
ATOM 731 N N . LEU A 1 111 ? 94.333 52.694 18.434 1.00 25.39 420 LEU A N 1
ATOM 732 C CA . LEU A 1 111 ? 93.762 53.746 17.606 1.00 25.73 420 LEU A CA 1
ATOM 733 C C . LEU A 1 111 ? 94.577 53.842 16.335 1.00 25.30 420 LEU A C 1
ATOM 734 O O . LEU A 1 111 ? 95.566 53.131 16.163 1.00 24.69 420 LEU A O 1
ATOM 739 N N . TYR A 1 112 ? 94.157 54.723 15.442 1.00 24.18 421 TYR A N 1
ATOM 740 C CA . TYR A 1 112 ? 94.903 54.966 14.222 1.00 25.59 421 TYR A CA 1
ATOM 741 C C . TYR A 1 112 ? 94.352 56.270 13.689 1.00 27.66 421 TYR A C 1
ATOM 742 O O . TYR A 1 112 ? 93.229 56.652 14.024 1.00 26.11 421 TYR A O 1
ATOM 751 N N . PHE A 1 113 ? 95.158 56.973 12.904 1.00 30.50 422 PHE A N 1
ATOM 752 C CA . PHE A 1 113 ? 94.755 58.267 12.388 1.00 33.60 422 PHE A CA 1
ATOM 753 C C . PHE A 1 113 ? 94.675 58.321 10.876 1.00 35.87 422 PHE A C 1
ATOM 754 O O . PHE A 1 113 ? 95.182 57.450 10.167 1.00 38.10 422 PHE A O 1
ATOM 762 N N . ASN A 1 114 ? 94.029 59.372 10.396 1.00 36.84 423 ASN A N 1
ATOM 763 C CA . ASN A 1 114 ? 93.913 59.626 8.977 1.00 37.49 423 ASN A CA 1
ATOM 764 C C . ASN A 1 114 ? 94.253 61.097 8.807 1.00 38.70 423 ASN A C 1
ATOM 765 O O . ASN A 1 114 ? 93.685 61.950 9.495 1.00 38.05 423 ASN A O 1
ATOM 770 N N . VAL A 1 115 ? 95.182 61.391 7.899 1.00 39.97 424 VAL A N 1
ATOM 771 C CA . VAL A 1 115 ? 95.606 62.763 7.643 1.00 40.97 424 VAL A CA 1
ATOM 772 C C . VAL A 1 115 ? 95.297 63.208 6.220 1.00 43.70 424 VAL A C 1
ATOM 773 O O . VAL A 1 115 ? 95.632 62.511 5.263 1.00 44.25 424 VAL A O 1
ATOM 777 N N . ARG A 1 116 ? 94.658 64.369 6.094 1.00 45.77 425 ARG A N 1
ATOM 778 C CA . ARG A 1 116 ? 94.311 64.948 4.795 1.00 47.61 425 ARG A CA 1
ATOM 779 C C . ARG A 1 116 ? 94.862 66.368 4.677 1.00 48.24 425 ARG A C 1
ATOM 780 O O . ARG A 1 116 ? 94.919 67.098 5.666 1.00 48.14 425 ARG A O 1
ATOM 788 N N . GLY A 1 117 ? 95.243 66.751 3.460 1.00 48.87 426 GLY A N 1
ATOM 789 C CA . GLY A 1 117 ? 95.760 68.088 3.204 1.00 50.12 426 GLY A CA 1
ATOM 790 C C . GLY A 1 117 ? 97.048 68.451 3.917 1.00 51.59 426 GLY A C 1
ATOM 791 O O . GLY A 1 117 ? 97.664 67.609 4.570 1.00 51.18 426 GLY A O 1
ATOM 792 N N . GLU A 1 118 ? 97.469 69.708 3.776 1.00 52.93 427 GLU A N 1
ATOM 793 C CA . GLU A 1 118 ? 98.687 70.179 4.431 1.00 53.90 427 GLU A CA 1
ATOM 794 C C . GLU A 1 118 ? 98.527 71.611 4.927 1.00 52.97 427 GLU A C 1
ATOM 795 O O . GLU A 1 118 ? 97.516 72.265 4.668 1.00 51.00 427 GLU A O 1
ATOM 801 N N . GLY A 1 119 ? 99.536 72.088 5.650 1.00 53.17 428 GLY A N 1
ATOM 802 C CA . GLY A 1 119 ? 99.499 73.439 6.173 1.00 54.75 428 GLY A CA 1
ATOM 803 C C . GLY A 1 119 ? 98.297 73.699 7.055 1.00 55.40 428 GLY A C 1
ATOM 804 O O . GLY A 1 119 ? 97.943 72.883 7.903 1.00 56.16 428 GLY A O 1
ATOM 805 N N . SER A 1 120 ? 97.660 74.843 6.847 1.00 56.94 429 SER A N 1
ATOM 806 C CA . SER A 1 120 ? 96.498 75.216 7.639 1.00 58.23 429 SER A CA 1
ATOM 807 C C . SER A 1 120 ? 95.236 74.497 7.179 1.00 58.26 429 SER A C 1
ATOM 808 O O . SER A 1 120 ? 94.159 74.677 7.751 1.00 60.03 429 SER A O 1
ATOM 811 N N . ASP A 1 121 ? 95.368 73.672 6.151 1.00 56.98 430 ASP A N 1
ATOM 812 C CA . ASP A 1 121 ? 94.223 72.941 5.636 1.00 56.73 430 ASP A CA 1
ATOM 813 C C . ASP A 1 121 ? 94.198 71.506 6.123 1.00 54.77 430 ASP A C 1
ATOM 814 O O . ASP A 1 121 ? 93.254 70.760 5.847 1.00 53.95 430 ASP A O 1
ATOM 819 N N . THR A 1 122 ? 95.241 71.134 6.853 1.00 51.39 431 THR A N 1
ATOM 820 C CA . THR A 1 122 ? 95.358 69.795 7.387 1.00 49.07 431 THR A CA 1
ATOM 821 C C . THR A 1 122 ? 94.154 69.381 8.218 1.00 46.70 431 THR A C 1
ATOM 822 O O . THR A 1 122 ? 93.647 70.149 9.040 1.00 46.16 431 THR A O 1
ATOM 826 N N . VAL A 1 123 ? 93.688 68.164 7.975 1.00 43.50 432 VAL A N 1
ATOM 827 C CA . VAL A 1 123 ? 92.571 67.618 8.719 1.00 40.54 432 VAL A CA 1
ATOM 828 C C . VAL A 1 123 ? 93.016 66.280 9.267 1.00 39.15 432 VAL A C 1
ATOM 829 O O . VAL A 1 123 ? 93.367 65.361 8.518 1.00 37.91 432 VAL A O 1
ATOM 833 N N . ILE A 1 124 ? 93.023 66.187 10.587 1.00 37.67 433 ILE A N 1
ATOM 834 C CA . ILE A 1 124 ? 93.429 64.962 11.254 1.00 36.21 433 ILE A CA 1
ATOM 835 C C . ILE A 1 124 ? 92.267 64.369 12.018 1.00 33.83 433 ILE A C 1
ATOM 836 O O . ILE A 1 124 ? 91.619 65.050 12.816 1.00 33.18 433 ILE A O 1
ATOM 841 N N . THR A 1 125 ? 91.991 63.101 11.752 1.00 31.50 434 THR A N 1
ATOM 842 C CA . THR A 1 125 ? 90.926 62.403 12.451 1.00 27.69 434 THR A CA 1
ATOM 843 C C . THR A 1 125 ? 91.515 61.143 13.072 1.00 27.08 434 THR A C 1
ATOM 844 O O . THR A 1 125 ? 92.568 60.658 12.648 1.00 24.88 434 THR A O 1
ATOM 848 N N . VAL A 1 126 ? 90.846 60.631 14.098 1.00 26.90 435 VAL A N 1
ATOM 849 C CA . VAL A 1 126 ? 91.290 59.430 14.791 1.00 25.76 435 VAL A CA 1
ATOM 850 C C . VAL A 1 126 ? 90.109 58.484 14.952 1.00 28.11 435 VAL A C 1
ATOM 851 O O . VAL A 1 126 ? 88.966 58.927 15.122 1.00 30.34 435 VAL A O 1
ATOM 855 N N . GLU A 1 127 ? 90.381 57.184 14.893 1.00 28.05 436 GLU A N 1
ATOM 856 C CA . GLU A 1 127 ? 89.333 56.184 15.047 1.00 28.28 436 GLU A CA 1
ATOM 857 C C . GLU A 1 127 ? 89.672 55.287 16.222 1.00 27.61 436 GLU A C 1
ATOM 858 O O . GLU A 1 127 ? 90.728 54.663 16.253 1.00 27.69 436 GLU A O 1
ATOM 864 N N . GLY A 1 128 ? 88.776 55.225 17.196 1.00 27.48 437 GLY A N 1
ATOM 865 C CA . GLY A 1 128 ? 89.035 54.379 18.342 1.00 25.94 437 GLY A CA 1
ATOM 866 C C . GLY A 1 128 ? 87.820 54.061 19.188 1.00 25.16 437 GLY A C 1
ATOM 867 O O . GLY A 1 128 ? 86.954 54.913 19.402 1.00 24.22 437 GLY A O 1
ATOM 868 N N . GLY A 1 129 ? 87.760 52.823 19.670 1.00 25.43 438 GLY A N 1
ATOM 869 C CA . GLY A 1 129 ? 86.651 52.412 20.510 1.00 24.42 438 GLY A CA 1
ATOM 870 C C . GLY A 1 129 ? 85.311 52.722 19.884 1.00 25.00 438 GLY A C 1
ATOM 871 O O . GLY A 1 129 ? 84.368 53.100 20.588 1.00 26.20 438 GLY A O 1
ATOM 872 N N . GLY A 1 130 ? 85.246 52.569 18.558 1.00 25.33 439 GLY A N 1
ATOM 873 C CA . GLY A 1 130 ? 84.032 52.809 17.798 1.00 22.88 439 GLY A CA 1
ATOM 874 C C . GLY A 1 130 ? 83.77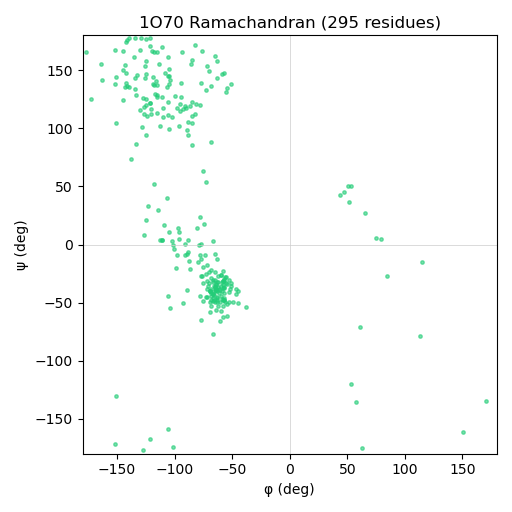6 54.274 17.528 1.00 22.63 439 GLY A C 1
ATOM 875 O O . GLY A 1 130 ? 82.743 54.638 16.973 1.00 22.34 439 GLY A O 1
ATOM 876 N N . VAL A 1 131 ? 84.713 55.131 17.911 1.00 24.82 440 VAL A N 1
ATOM 877 C CA . VAL A 1 131 ? 84.505 56.549 17.686 1.00 25.38 440 VAL A CA 1
ATOM 878 C C . VAL A 1 131 ? 85.468 57.184 16.716 1.00 24.74 440 VAL A C 1
ATOM 879 O O . VAL A 1 131 ? 86.670 56.908 16.748 1.00 24.07 440 VAL A O 1
ATOM 883 N N . ASN A 1 132 ? 84.922 58.034 15.852 1.00 24.91 441 ASN A N 1
ATOM 884 C CA . ASN A 1 132 ? 85.723 58.778 14.881 1.00 25.97 441 ASN A CA 1
ATOM 885 C C . ASN A 1 132 ? 85.692 60.231 15.337 1.00 25.77 441 ASN A C 1
ATOM 886 O O . ASN A 1 132 ? 84.629 60.852 15.379 1.00 25.89 441 ASN A O 1
ATOM 891 N N . ALA A 1 133 ? 86.853 60.769 15.674 1.00 24.87 442 ALA A N 1
ATOM 892 C CA . ALA A 1 133 ? 86.926 62.147 16.133 1.00 26.27 442 ALA A CA 1
ATOM 893 C C . ALA A 1 133 ? 87.911 62.969 15.324 1.00 26.54 442 ALA A C 1
ATOM 894 O O . ALA A 1 133 ? 88.874 62.446 14.751 1.00 26.49 442 ALA A O 1
ATOM 896 N N . THR A 1 134 ? 87.663 64.271 15.287 1.00 25.93 443 THR A N 1
ATOM 897 C CA . THR A 1 134 ? 88.536 65.169 14.570 1.00 26.68 443 THR A CA 1
ATOM 898 C C . THR A 1 134 ? 89.389 65.911 15.573 1.00 27.04 443 THR A C 1
ATOM 899 O O . THR A 1 134 ? 88.937 66.264 16.663 1.00 25.24 443 THR A O 1
ATOM 903 N N . VAL A 1 135 ? 90.644 66.109 15.202 1.00 29.22 444 VAL A N 1
ATOM 904 C CA . VAL A 1 135 ? 91.578 66.836 16.040 1.00 31.52 444 VAL A CA 1
ATOM 905 C C . VAL A 1 135 ? 91.302 68.304 15.748 1.00 33.54 444 VAL A C 1
ATOM 906 O O . VAL A 1 135 ? 91.533 68.762 14.633 1.00 33.05 444 VAL A O 1
ATOM 910 N N . ILE A 1 136 ? 90.780 69.027 16.735 1.00 34.97 445 ILE A N 1
ATOM 911 C CA . ILE A 1 136 ? 90.471 70.436 16.550 1.00 36.85 445 ILE A CA 1
ATOM 912 C C . ILE A 1 136 ? 91.591 71.328 17.057 1.00 38.16 445 ILE A C 1
ATOM 913 O O . ILE A 1 136 ? 91.455 72.545 17.071 1.00 39.69 445 ILE A O 1
ATOM 918 N N . GLN A 1 137 ? 92.693 70.718 17.478 1.00 38.50 446 GLN A N 1
ATOM 919 C CA . GLN A 1 137 ? 93.848 71.452 17.983 1.00 38.76 446 GLN A CA 1
ATOM 920 C C . GLN A 1 137 ? 94.948 70.431 18.177 1.00 36.76 446 GLN A C 1
ATOM 921 O O . GLN A 1 137 ? 94.771 69.440 18.883 1.00 36.97 446 GLN A O 1
ATOM 927 N N . ALA A 1 138 ? 96.092 70.677 17.558 1.00 34.65 447 ALA A N 1
ATOM 928 C CA . ALA A 1 138 ? 97.173 69.715 17.637 1.00 35.60 447 ALA A CA 1
ATOM 929 C C . ALA A 1 138 ? 98.508 70.233 18.143 1.00 35.63 447 ALA A C 1
ATOM 930 O O . ALA A 1 138 ? 98.677 71.415 18.432 1.00 35.93 447 ALA A O 1
ATOM 932 N N . ASP A 1 139 ? 99.451 69.305 18.253 1.00 37.67 448 ASP A N 1
ATOM 933 C CA . ASP A 1 139 ? 100.812 69.612 18.655 1.00 38.59 448 ASP A CA 1
ATOM 934 C C . ASP A 1 139 ? 100.958 70.504 19.880 1.00 37.16 448 ASP A C 1
ATOM 935 O O . ASP A 1 139 ? 101.746 71.444 19.871 1.00 37.84 448 ASP A O 1
ATOM 940 N N . VAL A 1 140 ? 100.200 70.231 20.930 1.00 35.73 449 VAL A N 1
ATOM 941 C CA . VAL A 1 140 ? 100.342 71.015 22.147 1.00 34.34 449 VAL A CA 1
ATOM 942 C C . VAL A 1 140 ? 101.506 70.336 22.884 1.00 34.28 449 VAL A C 1
ATOM 943 O O . VAL A 1 140 ? 101.380 69.197 23.355 1.00 34.08 449 VAL A O 1
ATOM 947 N N . ALA A 1 141 ? 102.642 71.024 22.969 1.00 33.71 450 ALA A N 1
ATOM 948 C CA . ALA A 1 141 ? 103.833 70.454 23.602 1.00 33.01 450 ALA A CA 1
ATOM 949 C C . ALA A 1 141 ? 103.666 69.987 25.036 1.00 33.62 450 ALA A C 1
ATOM 950 O O . ALA A 1 141 ? 102.881 70.543 25.809 1.00 32.55 450 ALA A O 1
ATOM 952 N N . GLN A 1 142 ? 104.412 68.939 25.369 1.00 35.32 451 GLN A N 1
ATOM 953 C CA . GLN A 1 142 ? 104.419 68.361 26.712 1.00 36.67 451 GLN A CA 1
ATOM 954 C C . GLN A 1 142 ? 105.832 67.874 27.009 1.00 37.62 451 GLN A C 1
ATOM 955 O O . GLN A 1 142 ? 106.668 67.767 26.115 1.00 39.26 451 GLN A O 1
ATOM 961 N N . THR A 1 143 ? 106.085 67.580 28.275 1.00 39.13 452 THR A N 1
ATOM 962 C CA . THR A 1 143 ? 107.383 67.126 28.727 1.00 40.76 452 THR A CA 1
ATOM 963 C C . THR A 1 143 ? 107.846 65.863 28.014 1.00 40.94 452 THR A C 1
ATOM 964 O O . THR A 1 143 ? 108.940 65.828 27.465 1.00 41.17 452 THR A O 1
ATOM 968 N N . ASN A 1 144 ? 107.007 64.834 28.025 1.00 41.43 453 ASN A N 1
ATOM 969 C CA . ASN A 1 144 ? 107.340 63.568 27.392 1.00 41.39 453 ASN A CA 1
ATOM 970 C C . ASN A 1 144 ? 106.544 63.289 26.125 1.00 39.43 453 ASN A C 1
ATOM 971 O O . ASN A 1 144 ? 106.488 62.151 25.668 1.00 40.51 453 ASN A O 1
ATOM 976 N N . GLY A 1 145 ? 105.920 64.313 25.554 1.00 36.12 454 GLY A N 1
ATOM 977 C CA . GLY A 1 145 ? 105.157 64.082 24.343 1.00 33.43 454 GLY A CA 1
ATOM 978 C C . GLY A 1 145 ? 104.289 65.230 23.876 1.00 31.60 454 GLY A C 1
ATOM 979 O O . GLY A 1 145 ? 104.730 66.379 23.835 1.00 32.55 454 GLY A O 1
ATOM 980 N N . TYR A 1 146 ? 103.050 64.919 23.514 1.00 29.15 455 TYR A N 1
ATOM 981 C CA . TYR A 1 146 ? 102.143 65.938 23.034 1.00 28.61 455 TYR A CA 1
ATOM 982 C C . TYR A 1 146 ? 100.719 65.742 23.529 1.00 28.13 455 TYR A C 1
ATOM 983 O O . TYR A 1 146 ? 100.398 64.769 24.212 1.00 29.23 455 TYR A O 1
ATOM 992 N N . VAL A 1 147 ? 99.873 66.702 23.182 1.00 27.51 456 VAL A N 1
ATOM 993 C CA . VAL A 1 147 ? 98.470 66.672 23.529 1.00 25.15 456 VAL A CA 1
ATOM 994 C C . VAL A 1 147 ? 97.717 67.235 22.340 1.00 26.68 456 VAL A C 1
ATOM 995 O O . VAL A 1 147 ? 98.152 68.210 21.728 1.00 27.59 456 VAL A O 1
ATOM 999 N N . HIS A 1 148 ? 96.593 66.615 22.016 1.00 27.66 457 HIS A N 1
ATOM 1000 C CA . HIS A 1 148 ? 95.759 67.057 20.906 1.00 27.84 457 HIS A CA 1
ATOM 1001 C C . HIS A 1 148 ? 94.320 67.063 21.405 1.00 30.13 457 HIS A C 1
ATOM 1002 O O . HIS A 1 148 ? 93.919 66.180 22.172 1.00 31.67 457 HIS A O 1
ATOM 1009 N N . ILE A 1 149 ? 93.531 68.033 20.961 1.00 31.70 458 ILE A N 1
ATOM 1010 C CA . ILE A 1 149 ? 92.135 68.098 21.374 1.00 33.59 458 ILE A CA 1
ATOM 1011 C C . ILE A 1 149 ? 91.217 67.524 20.290 1.00 33.60 458 ILE A C 1
ATOM 1012 O O . ILE A 1 149 ? 91.307 67.905 19.122 1.00 36.06 458 ILE A O 1
ATOM 1017 N N . ILE A 1 150 ? 90.351 66.592 20.679 1.00 31.00 459 ILE A N 1
ATOM 1018 C CA . ILE A 1 150 ? 89.419 65.982 19.739 1.00 30.69 459 ILE A CA 1
ATOM 1019 C C . ILE A 1 150 ? 87.993 66.370 20.093 1.00 31.91 459 ILE A C 1
ATOM 1020 O O . ILE A 1 150 ? 87.698 66.695 21.244 1.00 32.31 459 ILE A O 1
ATOM 1025 N N . ASP A 1 151 ? 87.113 66.335 19.096 1.00 31.78 460 ASP A N 1
ATOM 1026 C CA . ASP A 1 151 ? 85.732 66.742 19.292 1.00 32.51 460 ASP A CA 1
ATOM 1027 C C . ASP A 1 151 ? 84.761 65.676 19.761 1.00 32.57 460 ASP A C 1
ATOM 1028 O O . ASP A 1 151 ? 83.564 65.937 19.862 1.00 32.53 460 ASP A O 1
ATOM 1033 N N . HIS A 1 152 ? 85.257 64.476 20.029 1.00 31.92 461 HIS A N 1
ATOM 1034 C CA . HIS A 1 152 ? 84.399 63.411 20.534 1.00 31.79 461 HIS A CA 1
ATOM 1035 C C . HIS A 1 152 ? 85.201 62.632 21.525 1.00 31.42 461 HIS A C 1
ATOM 1036 O O . HIS A 1 152 ? 86.427 62.615 21.454 1.00 30.80 461 HIS A O 1
ATOM 1043 N N . VAL A 1 153 ? 84.504 61.995 22.453 1.00 31.45 462 VAL A N 1
ATOM 1044 C CA . VAL A 1 153 ? 85.154 61.193 23.464 1.00 30.39 462 VAL A CA 1
ATOM 1045 C C . VAL A 1 153 ? 85.250 59.767 22.937 1.00 32.07 462 VAL A C 1
ATOM 1046 O O . VAL A 1 153 ? 84.234 59.128 22.646 1.00 33.64 462 VAL A O 1
ATOM 1050 N N . LEU A 1 154 ? 86.474 59.270 22.801 1.00 31.71 463 LEU A N 1
ATOM 1051 C CA . LEU A 1 154 ? 86.671 57.917 22.303 1.00 32.68 463 LEU A CA 1
ATOM 1052 C C . LEU A 1 154 ? 86.049 56.921 23.283 1.00 33.98 463 LEU A C 1
ATOM 1053 O O . LEU A 1 154 ? 85.845 57.236 24.460 1.00 33.90 463 LEU A O 1
ATOM 1058 N N . GLY A 1 155 ? 85.737 55.726 22.791 1.00 33.06 464 GLY A N 1
ATOM 1059 C CA . GLY A 1 155 ? 85.154 54.705 23.640 1.00 32.08 464 GLY A CA 1
ATOM 1060 C C . GLY A 1 155 ? 83.697 54.898 24.008 1.00 30.71 464 GLY A C 1
ATOM 1061 O O . GLY A 1 155 ? 83.166 54.144 24.818 1.00 32.17 464 GLY A O 1
ATOM 1062 N N . VAL A 1 156 ? 83.051 55.907 23.430 1.00 30.37 465 VAL A N 1
ATOM 1063 C CA . VAL A 1 156 ? 81.631 56.179 23.691 1.00 29.61 465 VAL A CA 1
ATOM 1064 C C . VAL A 1 156 ? 80.955 56.421 22.336 1.00 30.83 465 VAL A C 1
ATOM 1065 O O . VAL A 1 156 ? 80.822 57.558 21.884 1.00 30.22 465 VAL A O 1
ATOM 1069 N N . PRO A 1 157 ? 80.506 55.341 21.677 1.00 31.39 466 PRO A N 1
ATOM 1070 C CA . PRO A 1 157 ? 79.857 55.423 20.367 1.00 30.51 466 PRO A CA 1
ATOM 1071 C C . PRO A 1 157 ? 78.719 56.418 20.286 1.00 31.59 466 PRO A C 1
ATOM 1072 O O . PRO A 1 157 ? 77.905 56.528 21.201 1.00 32.96 466 PRO A O 1
ATOM 1076 N N . TYR A 1 158 ? 78.667 57.148 19.179 1.00 29.90 467 TYR A N 1
ATOM 1077 C CA . TYR A 1 158 ? 77.593 58.102 18.967 1.00 30.29 467 TYR A CA 1
ATOM 1078 C C . TYR A 1 158 ? 76.924 57.764 17.638 1.00 30.38 467 TYR A C 1
ATOM 1079 O O . TYR A 1 158 ? 76.279 58.606 17.015 1.00 31.51 467 TYR A O 1
ATOM 1088 N N . THR A 1 159 ? 77.102 56.521 17.203 1.00 28.84 468 THR A N 1
ATOM 1089 C CA . THR A 1 159 ? 76.509 56.054 15.959 1.00 28.30 468 THR A CA 1
ATOM 1090 C C . THR A 1 159 ? 76.085 54.597 16.059 1.00 29.54 468 THR A C 1
ATOM 1091 O O . THR A 1 159 ? 76.672 53.814 16.809 1.00 28.04 468 THR A O 1
ATOM 1095 N N . THR A 1 160 ? 75.043 54.251 15.309 1.00 29.79 469 THR A N 1
ATOM 1096 C CA . THR A 1 160 ? 74.547 52.885 15.268 1.00 28.99 469 THR A CA 1
ATOM 1097 C C . THR A 1 160 ? 75.451 52.159 14.273 1.00 30.30 469 THR A C 1
ATOM 1098 O O . THR A 1 160 ? 76.274 52.785 13.593 1.00 30.05 469 THR A O 1
ATOM 1102 N N . VAL A 1 161 ? 75.299 50.845 14.190 1.00 29.15 470 VAL A N 1
ATOM 1103 C CA . VAL A 1 161 ? 76.066 50.055 13.242 1.00 28.54 470 VAL A CA 1
ATOM 1104 C C . VAL A 1 161 ? 75.965 50.720 11.862 1.00 29.28 470 VAL A C 1
ATOM 1105 O O . VAL A 1 161 ? 76.975 50.957 11.197 1.00 30.00 470 VAL A O 1
ATOM 1109 N N . LEU A 1 162 ? 74.739 51.029 11.446 1.00 30.25 471 LEU A N 1
ATOM 1110 C CA . LEU A 1 162 ? 74.505 51.689 10.154 1.00 31.50 471 LEU A CA 1
ATOM 1111 C C . LEU A 1 162 ? 75.211 53.041 10.073 1.00 30.81 471 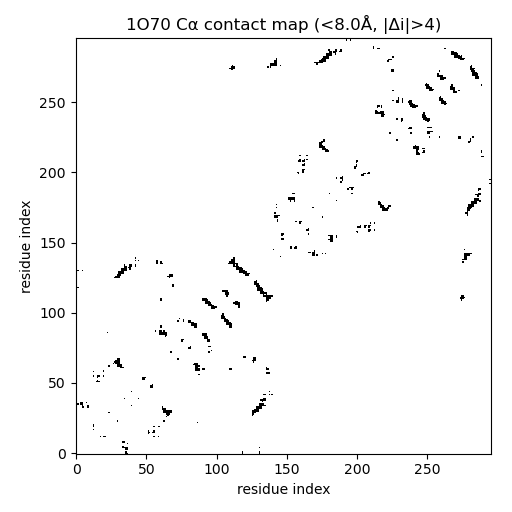LEU A C 1
ATOM 1112 O O . LEU A 1 162 ? 75.831 53.366 9.061 1.00 30.05 471 LEU A O 1
ATOM 1117 N N . GLY A 1 163 ? 75.104 53.823 11.146 1.00 30.62 472 GLY A N 1
ATOM 1118 C CA . GLY A 1 163 ? 75.720 55.135 11.164 1.00 29.06 472 GLY A CA 1
ATOM 1119 C C . GLY A 1 163 ? 77.207 55.034 10.931 1.00 30.41 472 GLY A C 1
ATOM 1120 O O . GLY A 1 163 ? 77.805 55.872 10.249 1.00 30.75 472 GLY A O 1
ATOM 1121 N N . LYS A 1 164 ? 77.795 53.986 11.500 1.00 29.24 473 LYS A N 1
ATOM 1122 C CA . LYS A 1 164 ? 79.218 53.720 11.390 1.00 27.90 473 LYS A CA 1
ATOM 1123 C C . LYS A 1 164 ? 79.558 53.312 9.967 1.00 29.09 473 LYS A C 1
ATOM 1124 O O . LYS A 1 164 ? 80.495 53.841 9.368 1.00 29.07 473 LYS A O 1
ATOM 1130 N N . LEU A 1 165 ? 78.793 52.366 9.431 1.00 30.25 474 LEU A N 1
ATOM 1131 C CA . LEU A 1 165 ? 79.014 51.879 8.070 1.00 30.98 474 LEU A CA 1
ATOM 1132 C C . LEU A 1 165 ? 79.031 52.961 7.008 1.00 30.48 474 LEU A C 1
ATOM 1133 O O . LEU A 1 165 ? 79.756 52.845 6.024 1.00 31.46 474 LEU A O 1
ATOM 1138 N N . GLU A 1 166 ? 78.236 54.006 7.177 1.00 31.22 475 GLU A N 1
ATOM 1139 C CA . GLU A 1 166 ? 78.234 55.053 6.163 1.00 32.50 475 GLU A CA 1
ATOM 1140 C C . GLU A 1 166 ? 79.303 56.102 6.401 1.00 29.72 475 GLU A C 1
ATOM 1141 O O . GLU A 1 166 ? 79.705 56.786 5.469 1.00 28.70 475 GLU A O 1
ATOM 1147 N N . SER A 1 167 ? 79.788 56.201 7.636 1.00 28.74 476 SER A N 1
ATOM 1148 C CA . SER A 1 167 ? 80.815 57.181 7.955 1.00 30.03 476 SER A CA 1
ATOM 1149 C C . SER A 1 167 ? 82.271 56.680 7.976 1.00 30.57 476 SER A C 1
ATOM 1150 O O . SER A 1 167 ? 83.195 57.489 8.067 1.00 33.72 476 SER A O 1
ATOM 1153 N N . ASP A 1 168 ? 82.480 55.368 7.881 1.00 29.43 477 ASP A N 1
ATOM 1154 C CA . ASP A 1 168 ? 83.827 54.781 7.910 1.00 29.20 477 ASP A CA 1
ATOM 1155 C C . ASP A 1 168 ? 84.299 54.390 6.503 1.00 30.79 477 ASP A C 1
ATOM 1156 O O . ASP A 1 168 ? 83.817 53.410 5.923 1.00 31.57 477 ASP A O 1
ATOM 1161 N N . PRO A 1 169 ? 85.283 55.121 5.950 1.00 30.50 478 PRO A N 1
ATOM 1162 C CA . PRO A 1 169 ? 85.774 54.804 4.600 1.00 31.09 478 PRO A CA 1
ATOM 1163 C C . PRO A 1 169 ? 86.250 53.363 4.425 1.00 31.12 478 PRO A C 1
ATOM 1164 O O . PRO A 1 169 ? 86.206 52.804 3.321 1.00 31.36 478 PRO A O 1
ATOM 1168 N N . MET A 1 170 ? 86.717 52.772 5.517 1.00 28.21 479 MET A N 1
ATOM 1169 C CA . MET A 1 170 ? 87.229 51.411 5.482 1.00 27.88 479 MET A CA 1
ATOM 1170 C C . MET A 1 170 ? 86.139 50.375 5.216 1.00 27.05 479 MET A C 1
ATOM 1171 O O . MET A 1 170 ? 86.418 49.271 4.739 1.00 26.04 479 MET A O 1
ATOM 1176 N N . MET A 1 171 ? 84.903 50.766 5.512 1.00 25.63 480 MET A N 1
ATOM 1177 C CA . MET A 1 171 ? 83.734 49.920 5.353 1.00 26.58 480 MET A CA 1
ATOM 1178 C C . MET A 1 171 ? 82.928 50.254 4.108 1.00 26.51 480 MET A C 1
ATOM 1179 O O . MET A 1 171 ? 81.901 49.629 3.865 1.00 29.52 480 MET A O 1
ATOM 1184 N N . SER A 1 172 ? 83.411 51.202 3.309 1.00 26.03 481 SER A N 1
ATOM 1185 C CA . SER A 1 172 ? 82.705 51.654 2.109 1.00 25.33 481 SER A CA 1
ATOM 1186 C C . SER A 1 172 ? 82.148 50.565 1.182 1.00 26.74 481 SER A C 1
ATOM 1187 O O . SER A 1 172 ? 81.011 50.687 0.708 1.00 26.18 481 SER A O 1
ATOM 1190 N N . ASP A 1 173 ? 82.923 49.510 0.927 1.00 25.91 482 ASP A N 1
ATOM 1191 C CA . ASP A 1 173 ? 82.448 48.437 0.057 1.00 26.08 482 ASP A CA 1
ATOM 1192 C C . ASP A 1 173 ? 81.304 47.662 0.699 1.00 27.62 482 ASP A C 1
ATOM 1193 O O . ASP A 1 173 ? 80.233 47.495 0.107 1.00 29.91 482 ASP A O 1
ATOM 1198 N N . THR A 1 174 ? 81.530 47.185 1.916 1.00 26.03 483 THR A N 1
ATOM 1199 C CA . THR A 1 174 ? 80.490 46.449 2.605 1.00 25.43 483 THR A CA 1
ATOM 1200 C C . THR A 1 174 ? 79.242 47.322 2.774 1.00 26.98 483 THR A C 1
ATOM 1201 O O . THR A 1 174 ? 78.120 46.828 2.665 1.00 25.42 483 THR A O 1
ATOM 1205 N N . TYR A 1 175 ? 79.424 48.620 3.002 1.00 28.13 484 TYR A N 1
ATOM 1206 C CA . TYR A 1 175 ? 78.274 49.502 3.176 1.00 30.53 484 TYR A CA 1
ATOM 1207 C C . TYR A 1 175 ? 77.522 49.662 1.863 1.00 32.41 484 TYR A C 1
ATOM 1208 O O . TYR A 1 175 ? 76.290 49.678 1.833 1.00 33.05 484 TYR A O 1
ATOM 1217 N N . LYS A 1 176 ? 78.267 49.775 0.774 1.00 33.55 485 LYS A N 1
ATOM 1218 C CA . LYS A 1 176 ? 77.648 49.925 -0.531 1.00 36.28 485 LYS A CA 1
ATOM 1219 C C . LYS A 1 176 ? 76.913 48.653 -0.965 1.00 37.09 485 LYS A C 1
ATOM 1220 O O . LYS A 1 176 ? 75.806 48.718 -1.501 1.00 38.18 485 LYS A O 1
ATOM 1226 N N . MET A 1 177 ? 77.524 47.501 -0.715 1.00 35.68 486 MET A N 1
ATOM 1227 C CA . MET A 1 177 ? 76.928 46.228 -1.085 1.00 35.40 486 MET A CA 1
ATOM 1228 C C . MET A 1 177 ? 75.602 45.986 -0.367 1.00 36.18 486 MET A C 1
ATOM 1229 O O . MET A 1 177 ? 74.704 45.349 -0.913 1.00 35.79 486 MET A O 1
ATOM 1234 N N . GLY A 1 178 ? 75.488 46.498 0.855 1.00 37.00 487 GLY A N 1
ATOM 1235 C CA . GLY A 1 178 ? 74.275 46.325 1.636 1.00 36.79 487 GLY A CA 1
ATOM 1236 C C . GLY A 1 178 ? 73.142 47.227 1.196 1.00 38.33 487 GLY A C 1
ATOM 1237 O O . GLY A 1 178 ? 72.052 47.200 1.763 1.00 38.16 487 GLY A O 1
ATOM 1238 N N . LYS A 1 179 ? 73.387 48.039 0.180 1.00 39.38 488 LYS A N 1
ATOM 1239 C CA . LYS A 1 179 ? 72.348 48.932 -0.299 1.00 40.66 488 LYS A CA 1
ATOM 1240 C C . LYS A 1 179 ? 71.463 48.311 -1.369 1.00 40.04 488 LYS A C 1
ATOM 1241 O O . LYS A 1 179 ? 70.254 48.520 -1.370 1.00 39.58 488 LYS A O 1
ATOM 1247 N N . PHE A 1 180 ? 72.060 47.541 -2.272 1.00 39.67 489 PHE A N 1
ATOM 1248 C CA . PHE A 1 180 ? 71.303 46.936 -3.354 1.00 40.03 489 PHE A CA 1
ATOM 1249 C C . PHE A 1 180 ? 70.055 46.183 -2.912 1.00 39.79 489 PHE A C 1
ATOM 1250 O O . PHE A 1 180 ? 69.066 46.174 -3.627 1.00 40.56 489 PHE A O 1
ATOM 1258 N N . SER A 1 181 ? 70.103 45.568 -1.737 1.00 39.64 490 SER A N 1
ATOM 1259 C CA . SER A 1 181 ? 68.990 44.783 -1.220 1.00 39.48 490 SER A CA 1
ATOM 1260 C C . SER A 1 181 ? 68.315 45.422 -0.014 1.00 41.24 490 SER A C 1
ATOM 1261 O O . SER A 1 181 ? 67.426 44.825 0.590 1.00 41.45 490 SER A O 1
ATOM 1264 N N . HIS A 1 182 ? 68.760 46.616 0.357 1.00 42.82 491 HIS A N 1
ATOM 1265 C CA . HIS A 1 182 ? 68.206 47.325 1.507 1.00 44.49 491 HIS A CA 1
ATOM 1266 C C . HIS A 1 182 ? 68.503 46.564 2.787 1.00 44.65 491 HIS A C 1
ATOM 1267 O O . HIS A 1 182 ? 67.774 46.650 3.780 1.00 46.53 491 HIS A O 1
ATOM 1274 N N . PHE A 1 183 ? 69.594 45.808 2.741 1.00 43.21 492 PHE A N 1
ATOM 1275 C CA . PHE A 1 183 ? 70.060 45.035 3.876 1.00 40.00 492 PHE A CA 1
ATOM 1276 C C . PHE A 1 183 ? 70.446 45.991 5.009 1.00 39.45 492 PHE A C 1
ATOM 1277 O O . PHE A 1 183 ? 70.253 45.676 6.178 1.00 40.14 492 PHE A O 1
ATOM 1285 N N . ASN A 1 184 ? 70.987 47.158 4.658 1.00 38.72 493 ASN A N 1
ATOM 1286 C CA . ASN A 1 184 ? 71.424 48.134 5.657 1.00 39.18 493 ASN A CA 1
ATOM 1287 C C . ASN A 1 184 ? 70.321 48.732 6.520 1.00 40.85 493 ASN A C 1
ATOM 1288 O O . ASN A 1 184 ? 70.530 49.003 7.702 1.00 41.45 493 ASN A O 1
ATOM 1293 N N . ASP A 1 185 ? 69.159 48.958 5.920 1.00 42.57 494 ASP A N 1
ATOM 1294 C CA . ASP A 1 185 ? 68.029 49.559 6.618 1.00 44.36 494 ASP A CA 1
ATOM 1295 C C . ASP A 1 185 ? 67.889 49.089 8.059 1.00 44.83 494 ASP A C 1
ATOM 1296 O O . ASP A 1 185 ? 67.845 49.894 8.995 1.00 46.75 494 ASP A O 1
ATOM 1301 N N . GLN A 1 186 ? 67.839 47.779 8.235 1.00 44.77 495 GLN A N 1
ATOM 1302 C CA . GLN A 1 186 ? 67.682 47.183 9.555 1.00 44.97 495 GLN A CA 1
ATOM 1303 C C . GLN A 1 186 ? 68.749 47.571 10.580 1.00 45.00 495 GLN A C 1
ATOM 1304 O O . GLN A 1 186 ? 68.475 47.593 11.777 1.00 44.87 495 GLN A O 1
ATOM 1310 N N . LEU A 1 187 ? 69.960 47.863 10.112 1.00 45.07 496 LEU A N 1
ATOM 1311 C CA . LEU A 1 187 ? 71.079 48.199 10.994 1.00 44.48 496 LEU A CA 1
ATOM 1312 C C . LEU A 1 187 ? 70.936 49.508 11.755 1.00 46.98 496 LEU A C 1
ATOM 1313 O O . LEU A 1 187 ? 71.840 49.918 12.489 1.00 46.91 496 LEU A O 1
ATOM 1318 N N . ASN A 1 188 ? 69.798 50.163 11.585 1.00 49.61 497 ASN A N 1
ATOM 1319 C CA . ASN A 1 188 ? 69.554 51.418 12.272 1.00 51.04 497 ASN A CA 1
ATOM 1320 C C . ASN A 1 188 ? 68.691 51.145 13.504 1.00 51.26 497 ASN A C 1
ATOM 1321 O O . ASN A 1 188 ? 68.660 51.941 14.440 1.00 50.03 497 ASN A O 1
ATOM 1326 N N . ASN A 1 189 ? 68.009 50.000 13.494 1.00 51.13 498 ASN A N 1
ATOM 1327 C CA . ASN A 1 189 ? 67.129 49.599 14.584 1.00 51.22 498 ASN A CA 1
ATOM 1328 C C . ASN A 1 189 ? 67.849 49.582 15.929 1.00 51.28 498 ASN A C 1
ATOM 1329 O O . ASN A 1 189 ? 68.935 49.022 16.056 1.00 50.84 498 ASN A O 1
ATOM 1334 N N . THR A 1 190 ? 67.235 50.195 16.936 1.00 52.22 499 THR A N 1
ATOM 1335 C CA . THR A 1 190 ? 67.827 50.248 18.267 1.00 53.71 499 THR A CA 1
ATOM 1336 C C . THR A 1 190 ? 67.213 49.239 19.231 1.00 54.08 499 THR A C 1
ATOM 1337 O O . THR A 1 190 ? 67.614 49.159 20.388 1.00 53.94 499 THR A O 1
ATOM 1341 N N . GLN A 1 191 ? 66.242 48.471 18.754 1.00 55.78 500 GLN A N 1
ATOM 1342 C CA . GLN A 1 191 ? 65.578 47.482 19.594 1.00 58.66 500 GLN A CA 1
ATOM 1343 C C . GLN A 1 191 ? 66.269 46.121 19.563 1.00 58.42 500 GLN A C 1
ATOM 1344 O O . GLN A 1 191 ? 65.920 45.223 20.329 1.00 59.02 500 GLN A O 1
ATOM 1350 N N . ARG A 1 192 ? 67.244 45.971 18.671 1.00 57.19 501 ARG A N 1
ATOM 1351 C CA . ARG A 1 192 ? 67.997 44.724 18.544 1.00 55.16 501 ARG A CA 1
ATOM 1352 C C . ARG A 1 192 ? 69.471 45.037 18.770 1.00 51.35 501 ARG A C 1
ATOM 1353 O O . ARG A 1 192 ? 69.865 46.201 18.846 1.00 50.86 501 ARG A O 1
ATOM 1361 N N . ARG A 1 193 ? 70.283 43.998 18.884 1.00 47.84 502 ARG A N 1
ATOM 1362 C CA . ARG A 1 193 ? 71.711 44.183 19.067 1.00 44.30 502 ARG A CA 1
ATOM 1363 C C . ARG A 1 193 ? 72.420 43.401 17.970 1.00 41.04 502 ARG A C 1
ATOM 1364 O O . ARG A 1 193 ? 72.258 42.188 17.858 1.00 41.05 502 ARG A O 1
ATOM 1372 N N . PHE A 1 194 ? 73.187 44.107 17.145 1.00 37.54 503 PHE A N 1
ATOM 1373 C CA . PHE A 1 194 ? 73.890 43.467 16.053 1.00 33.74 503 PHE A CA 1
ATOM 1374 C C . PHE A 1 194 ? 75.380 43.310 16.262 1.00 32.11 503 PHE A C 1
ATOM 1375 O O . PHE A 1 194 ? 76.042 44.164 16.854 1.00 30.91 503 PHE A O 1
ATOM 1383 N N . THR A 1 195 ? 75.899 42.200 15.756 1.00 30.15 504 THR A N 1
ATOM 1384 C CA . THR A 1 195 ? 77.326 41.918 15.796 1.00 30.06 504 THR A CA 1
ATOM 1385 C C . THR A 1 195 ? 77.643 41.677 14.324 1.00 30.83 504 THR A C 1
ATOM 1386 O O . THR A 1 195 ? 77.470 40.569 13.808 1.00 32.98 504 THR A O 1
ATOM 1390 N N . TYR A 1 196 ? 78.089 42.732 13.648 1.00 28.03 505 TYR A N 1
ATOM 1391 C CA . TYR A 1 196 ? 78.384 42.673 12.221 1.00 27.43 505 TYR A CA 1
ATOM 1392 C C . TYR A 1 196 ? 79.870 42.467 11.923 1.00 27.12 505 TYR A C 1
ATOM 1393 O O . TYR A 1 196 ? 80.710 43.299 12.283 1.00 27.70 505 TYR A O 1
ATOM 1402 N N . PHE A 1 197 ? 80.184 41.344 11.281 1.00 26.57 506 PHE A N 1
ATOM 1403 C CA . PHE A 1 197 ? 81.554 41.046 10.898 1.00 27.01 506 PHE A CA 1
ATOM 1404 C C . PHE A 1 197 ? 81.691 41.666 9.524 1.00 27.06 506 PHE A C 1
ATOM 1405 O O . PHE A 1 197 ? 81.271 41.087 8.522 1.00 28.06 506 PHE A O 1
ATOM 1413 N N . VAL A 1 198 ? 82.275 42.860 9.500 1.00 25.50 507 VAL A N 1
ATOM 1414 C CA . VAL A 1 198 ? 82.436 43.631 8.277 1.00 24.90 507 VAL A CA 1
ATOM 1415 C C . VAL A 1 198 ? 83.757 43.510 7.531 1.00 25.52 507 VAL A C 1
ATOM 1416 O O . VAL A 1 198 ? 84.802 43.911 8.033 1.00 25.63 507 VAL A O 1
ATOM 1420 N N . PRO A 1 199 ? 83.729 42.953 6.312 1.00 24.75 508 PRO A N 1
ATOM 1421 C CA . PRO A 1 199 ? 84.985 42.843 5.564 1.00 25.27 508 PRO A CA 1
ATOM 1422 C C . PRO A 1 199 ? 85.423 44.269 5.170 1.00 26.11 508 PRO A C 1
ATOM 1423 O O . PRO A 1 199 ? 84.600 45.079 4.747 1.00 24.94 508 PRO A O 1
ATOM 1427 N N . ARG A 1 200 ? 86.706 44.583 5.325 1.00 26.24 509 ARG A N 1
ATOM 1428 C CA . ARG A 1 200 ? 87.210 45.906 4.975 1.00 26.70 509 ARG A CA 1
ATOM 1429 C C . ARG A 1 200 ? 87.322 45.995 3.456 1.00 27.39 509 ARG A C 1
ATOM 1430 O O . ARG A 1 200 ? 87.248 44.978 2.770 1.00 26.16 509 ARG A O 1
ATOM 1438 N N . ASP A 1 201 ? 87.502 47.203 2.925 1.00 26.99 510 ASP A N 1
ATOM 1439 C CA . ASP A 1 201 ? 87.626 47.374 1.483 1.00 26.73 510 ASP A CA 1
ATOM 1440 C C . ASP A 1 201 ? 88.710 46.458 0.894 1.00 27.17 510 ASP A C 1
ATOM 1441 O O . ASP A 1 201 ? 88.457 45.747 -0.091 1.00 27.02 510 ASP A O 1
ATOM 1446 N N . LYS A 1 202 ? 89.905 46.464 1.491 1.00 26.46 511 LYS A N 1
ATOM 1447 C CA . LYS A 1 202 ? 91.017 45.624 1.019 1.00 26.91 511 LYS A CA 1
ATOM 1448 C C . LYS A 1 202 ? 90.543 44.169 0.874 1.00 26.62 511 LYS A C 1
ATOM 1449 O O . LYS A 1 202 ? 90.969 43.451 -0.035 1.00 26.02 511 LYS A O 1
ATOM 1455 N N . GLY A 1 203 ? 89.665 43.749 1.783 1.00 25.05 512 GLY A N 1
ATOM 1456 C CA . GLY A 1 203 ? 89.125 42.406 1.731 1.00 23.68 512 GLY A CA 1
ATOM 1457 C C . GLY A 1 203 ? 88.312 42.178 0.467 1.00 24.55 512 GLY A C 1
ATOM 1458 O O . GLY A 1 203 ? 88.519 41.172 -0.211 1.00 25.47 512 GLY A O 1
ATOM 1459 N N . TRP A 1 204 ? 87.387 43.082 0.137 1.00 24.67 513 TRP A N 1
ATOM 1460 C CA . TRP A 1 204 ? 86.601 42.903 -1.084 1.00 23.49 513 TRP A CA 1
ATOM 1461 C C . TRP A 1 204 ? 87.503 43.033 -2.312 1.00 25.14 513 TRP A C 1
ATOM 1462 O O . TRP A 1 204 ? 87.261 42.368 -3.326 1.00 26.23 513 TRP A O 1
ATOM 1473 N N . GLN A 1 205 ? 88.543 43.870 -2.235 1.00 25.40 514 GLN A N 1
ATOM 1474 C CA . GLN A 1 205 ? 89.447 44.033 -3.380 1.00 25.05 514 GLN A CA 1
ATOM 1475 C C . GLN A 1 205 ? 90.152 42.714 -3.633 1.00 25.18 514 GLN A C 1
ATOM 1476 O O . GLN A 1 205 ? 90.367 42.321 -4.774 1.00 25.35 514 GLN A O 1
ATOM 1482 N N . LYS A 1 206 ? 90.504 42.024 -2.555 1.00 25.17 515 LYS A N 1
ATOM 1483 C CA . LYS A 1 206 ? 91.159 40.736 -2.693 1.00 26.98 515 LYS A CA 1
ATOM 1484 C C . LYS A 1 206 ? 90.192 39.746 -3.339 1.00 29.63 515 LYS A C 1
ATOM 1485 O O . LYS A 1 206 ? 90.593 38.933 -4.179 1.00 31.84 515 LYS A O 1
ATOM 1491 N N . THR A 1 207 ? 88.920 39.831 -2.956 1.00 28.00 516 THR A N 1
ATOM 1492 C CA . THR A 1 207 ? 87.892 38.961 -3.499 1.00 29.85 516 THR A CA 1
ATOM 1493 C C . THR A 1 207 ? 87.717 39.240 -4.992 1.00 32.72 516 THR A C 1
ATOM 1494 O O . THR A 1 207 ? 87.374 38.342 -5.767 1.00 32.43 516 THR A O 1
ATOM 1498 N N . GLU A 1 208 ? 87.956 40.486 -5.393 1.00 32.10 517 GLU A N 1
ATOM 1499 C CA . GLU A 1 208 ? 87.843 40.854 -6.799 1.00 34.71 517 GLU A CA 1
ATOM 1500 C C . GLU A 1 208 ? 88.912 40.118 -7.607 1.00 34.75 517 GLU A C 1
ATOM 1501 O O . GLU A 1 208 ? 88.666 39.715 -8.743 1.00 33.33 517 GLU A O 1
ATOM 1507 N N . LEU A 1 209 ? 90.098 39.951 -7.025 1.00 34.47 518 LEU A N 1
ATOM 1508 C CA . LEU A 1 209 ? 91.181 39.252 -7.706 1.00 34.79 518 LEU A CA 1
ATOM 1509 C C . LEU A 1 209 ? 90.886 37.760 -7.767 1.00 35.98 518 LEU A C 1
ATOM 1510 O O . LEU A 1 209 ? 91.157 37.113 -8.773 1.00 36.51 518 LEU A O 1
ATOM 1515 N N . ASP A 1 210 ? 90.318 37.219 -6.695 1.00 36.13 519 ASP A N 1
ATOM 1516 C CA . ASP A 1 210 ? 90.011 35.795 -6.644 1.00 37.02 519 ASP A CA 1
ATOM 1517 C C . ASP A 1 210 ? 88.851 35.378 -7.532 1.00 38.19 519 ASP A C 1
ATOM 1518 O O . ASP A 1 210 ? 88.913 34.353 -8.210 1.00 40.42 519 ASP A O 1
ATOM 1523 N N . TYR A 1 211 ? 87.782 36.166 -7.486 1.00 38.81 520 TYR A N 1
ATOM 1524 C CA . TYR A 1 211 ? 86.567 35.893 -8.237 1.00 39.01 520 TYR A CA 1
ATOM 1525 C C . TYR A 1 211 ? 86.033 37.187 -8.845 1.00 40.43 520 TYR A C 1
ATOM 1526 O O . TYR A 1 211 ? 85.014 37.717 -8.401 1.00 39.76 520 TYR A O 1
ATOM 1535 N N . PRO A 1 212 ? 86.701 37.698 -9.889 1.00 41.28 521 PRO A N 1
ATOM 1536 C CA . PRO A 1 212 ? 86.312 38.942 -10.569 1.00 43.21 521 PRO A CA 1
ATOM 1537 C C . PRO A 1 212 ? 84.863 39.033 -11.039 1.00 44.63 521 PRO A C 1
ATOM 1538 O O . PRO A 1 212 ? 84.223 40.084 -10.906 1.00 45.19 521 PRO A O 1
ATOM 1542 N N . SER A 1 213 ? 84.343 37.935 -11.580 1.00 45.47 522 SER A N 1
ATOM 1543 C CA . SER A 1 213 ? 82.962 37.909 -12.053 1.00 45.65 522 SER A CA 1
ATOM 1544 C C . SER A 1 213 ? 81.963 37.890 -10.898 1.00 43.73 522 SER A C 1
ATOM 1545 O O . SER A 1 213 ? 80.965 38.617 -10.912 1.00 42.94 522 SER A O 1
ATOM 1548 N N . ALA A 1 214 ? 82.225 37.054 -9.900 1.00 41.17 523 ALA A N 1
ATOM 1549 C CA . ALA A 1 214 ? 81.328 36.989 -8.754 1.00 41.97 523 ALA A CA 1
ATOM 1550 C C . ALA A 1 214 ? 81.403 38.311 -7.992 1.00 42.80 523 ALA A C 1
ATOM 1551 O O . ALA A 1 214 ? 80.427 38.740 -7.379 1.00 42.47 523 ALA A O 1
ATOM 1553 N N . HIS A 1 215 ? 82.564 38.954 -8.029 1.00 42.72 524 HIS A N 1
ATOM 1554 C CA . HIS A 1 215 ? 82.723 40.215 -7.338 1.00 42.79 524 HIS A CA 1
ATOM 1555 C C . HIS A 1 215 ? 81.906 41.291 -8.039 1.00 45.08 524 HIS A C 1
ATOM 1556 O O . HIS A 1 215 ? 81.277 42.123 -7.383 1.00 45.83 524 HIS A O 1
ATOM 1563 N N . LYS A 1 216 ? 81.902 41.272 -9.368 1.00 46.29 525 LYS A N 1
ATOM 1564 C CA . LYS A 1 216 ? 81.132 42.255 -10.120 1.00 47.83 525 LYS A CA 1
ATOM 1565 C C . LYS A 1 216 ? 79.645 42.065 -9.838 1.00 47.23 525 LYS A C 1
ATOM 1566 O O . LYS A 1 216 ? 78.895 43.038 -9.801 1.00 46.52 525 LYS A O 1
ATOM 1572 N N . LYS A 1 217 ? 79.233 40.814 -9.632 1.00 46.24 526 LYS A N 1
ATOM 1573 C CA . LYS A 1 217 ? 77.834 40.495 -9.357 1.00 46.83 526 LYS A CA 1
ATOM 1574 C C . LYS A 1 217 ? 77.365 40.989 -7.989 1.00 45.97 526 LYS A C 1
ATOM 1575 O O . LYS A 1 217 ? 76.238 41.472 -7.852 1.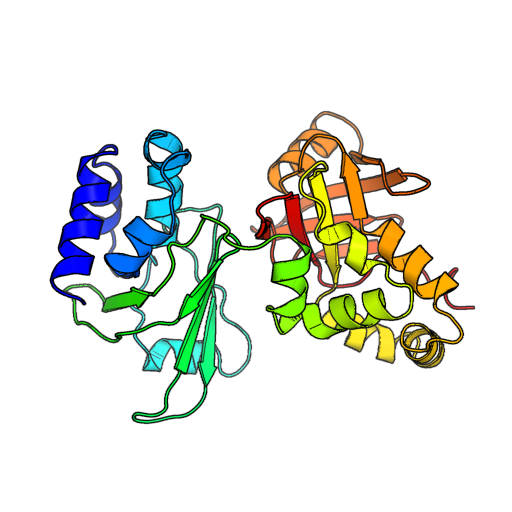00 44.17 526 LYS A O 1
ATOM 1581 N N . LEU A 1 218 ? 78.220 40.855 -6.976 1.00 45.14 527 LEU A N 1
ATOM 1582 C CA . LEU A 1 218 ? 77.870 41.281 -5.626 1.00 43.02 527 LEU A CA 1
ATOM 1583 C C . LEU A 1 218 ? 77.557 42.769 -5.596 1.00 42.97 527 LEU A C 1
ATOM 1584 O O . LEU A 1 218 ? 76.808 43.231 -4.736 1.00 41.89 527 LEU A O 1
ATOM 1589 N N . PHE A 1 219 ? 78.129 43.518 -6.534 1.00 41.71 528 PHE A N 1
ATOM 1590 C CA . PHE A 1 219 ? 77.869 44.946 -6.600 1.00 43.74 528 PHE A CA 1
ATOM 1591 C C . PHE A 1 219 ? 76.953 45.294 -7.780 1.00 45.39 528 PHE A C 1
ATOM 1592 O O . PHE A 1 219 ? 77.156 46.294 -8.472 1.00 45.12 528 PHE A O 1
ATOM 1600 N N . MET A 1 220 ? 75.947 44.452 -8.009 1.00 48.09 529 MET A N 1
ATOM 1601 C CA . MET A 1 220 ? 74.967 44.666 -9.080 1.00 50.16 529 MET A CA 1
ATOM 1602 C C . MET A 1 220 ? 73.569 44.423 -8.543 1.00 50.00 529 MET A C 1
ATOM 1603 O O . MET A 1 220 ? 73.323 43.433 -7.852 1.00 50.27 529 MET A O 1
ATOM 1608 N N . ALA A 1 221 ? 72.655 45.331 -8.865 1.00 50.90 530 ALA A N 1
ATOM 1609 C CA . ALA A 1 221 ? 71.275 45.218 -8.406 1.00 51.93 530 ALA A CA 1
ATOM 1610 C C . ALA A 1 221 ? 70.646 43.908 -8.858 1.00 52.68 530 ALA A C 1
ATOM 1611 O O . ALA A 1 221 ? 69.838 43.326 -8.142 1.00 52.88 530 ALA A O 1
ATOM 1613 N N . ASP A 1 222 ? 71.022 43.442 -10.043 1.00 54.37 531 ASP A N 1
ATOM 1614 C CA . ASP A 1 222 ? 70.479 42.195 -10.553 1.00 55.95 531 ASP A CA 1
ATOM 1615 C C . ASP A 1 222 ? 70.623 41.039 -9.575 1.00 55.95 531 ASP A C 1
ATOM 1616 O O . ASP A 1 222 ? 69.795 40.128 -9.568 1.00 55.95 531 ASP A O 1
ATOM 1621 N N . PHE A 1 223 ? 71.667 41.058 -8.752 1.00 55.17 532 PHE A N 1
ATOM 1622 C CA . PHE A 1 223 ? 71.867 39.951 -7.820 1.00 54.23 532 PHE A CA 1
ATOM 1623 C C . PHE A 1 223 ? 71.726 40.319 -6.354 1.00 54.45 532 PHE A C 1
ATOM 1624 O O . PHE A 1 223 ? 72.339 39.689 -5.490 1.00 54.51 532 PHE A O 1
ATOM 1632 N N . SER A 1 224 ? 70.898 41.321 -6.080 1.00 54.05 533 SER A N 1
ATOM 1633 C CA . SER A 1 224 ? 70.659 41.769 -4.718 1.00 54.15 533 SER A CA 1
ATOM 1634 C C . SER A 1 224 ? 70.408 40.589 -3.782 1.00 54.29 533 SER A C 1
ATOM 1635 O O . SER A 1 224 ? 70.857 40.595 -2.637 1.00 54.28 533 SER A O 1
ATOM 1638 N N . TYR A 1 225 ? 69.693 39.578 -4.269 1.00 55.20 534 TYR A N 1
ATOM 1639 C CA . TYR A 1 225 ? 69.396 38.399 -3.458 1.00 56.27 534 TYR A CA 1
ATOM 1640 C C . TYR A 1 225 ? 70.677 37.743 -2.950 1.00 54.90 534 TYR A C 1
ATOM 1641 O O . TYR A 1 225 ? 70.791 37.423 -1.767 1.00 54.09 534 TYR A O 1
ATOM 1650 N N . HIS A 1 226 ? 71.632 37.547 -3.859 1.00 54.22 535 HIS A N 1
ATOM 1651 C CA . HIS A 1 226 ? 72.914 36.927 -3.537 1.00 54.46 535 HIS A CA 1
ATOM 1652 C C . HIS A 1 226 ? 73.700 37.761 -2.521 1.00 51.58 535 HIS A C 1
ATOM 1653 O O . HIS A 1 226 ? 74.120 37.248 -1.485 1.00 50.75 535 HIS A O 1
ATOM 1660 N N . SER A 1 227 ? 73.895 39.044 -2.813 1.00 49.10 536 SER A N 1
ATOM 1661 C CA . SER A 1 227 ? 74.630 39.911 -1.905 1.00 48.35 536 SER A CA 1
ATOM 1662 C C . SER A 1 227 ? 73.996 39.946 -0.518 1.00 47.43 536 SER A C 1
ATOM 1663 O O . SER A 1 227 ? 74.705 39.977 0.488 1.00 48.10 536 SER A O 1
ATOM 1666 N N . LYS A 1 228 ? 72.668 39.927 -0.451 1.00 45.75 537 LYS A N 1
ATOM 1667 C CA . LYS A 1 228 ? 71.994 39.959 0.843 1.00 45.36 537 LYS A CA 1
ATOM 1668 C C . LYS A 1 228 ? 72.280 38.694 1.620 1.00 43.90 537 LYS A C 1
ATOM 1669 O O . LYS A 1 228 ? 72.535 38.724 2.825 1.00 43.03 537 LYS A O 1
ATOM 1675 N N . SER A 1 229 ? 72.220 37.577 0.915 1.00 42.49 538 SER A N 1
ATOM 1676 C CA . SER A 1 229 ? 72.465 36.279 1.512 1.00 41.49 538 SER A CA 1
ATOM 1677 C C . SER A 1 229 ? 73.884 36.222 2.084 1.00 40.13 538 SER A C 1
ATOM 1678 O O . SER A 1 229 ? 74.103 35.654 3.154 1.00 39.13 538 SER A O 1
ATOM 1681 N N . ILE A 1 230 ? 74.840 36.815 1.363 1.00 37.76 539 ILE A N 1
ATOM 1682 C CA . ILE A 1 230 ? 76.245 36.838 1.788 1.00 35.83 539 ILE A CA 1
ATOM 1683 C C . ILE A 1 230 ? 76.403 37.665 3.066 1.00 34.68 539 ILE A C 1
ATOM 1684 O O . ILE A 1 230 ? 77.045 37.232 4.017 1.00 34.61 539 ILE A O 1
ATOM 1689 N N . LEU A 1 231 ? 75.813 38.855 3.075 1.00 31.95 540 LEU A N 1
ATOM 1690 C CA . LEU A 1 231 ? 75.885 39.737 4.226 1.00 31.36 540 LEU A CA 1
ATOM 1691 C C . LEU A 1 231 ? 75.162 39.185 5.444 1.00 32.70 540 LEU A C 1
ATOM 1692 O O . LEU A 1 231 ? 75.667 39.276 6.563 1.00 34.56 540 LEU A O 1
ATOM 1697 N N . GLU A 1 232 ? 73.980 38.609 5.248 1.00 34.29 541 GLU A N 1
ATOM 1698 C CA . GLU A 1 232 ? 73.239 38.056 6.384 1.00 34.06 541 GLU A CA 1
ATOM 1699 C C . GLU A 1 232 ? 74.065 37.005 7.097 1.00 32.18 541 GLU A C 1
ATOM 1700 O O . GLU A 1 232 ? 73.842 36.722 8.271 1.00 32.57 541 GLU A O 1
ATOM 1706 N N . ARG A 1 233 ? 75.024 36.425 6.382 1.00 31.21 542 ARG A N 1
ATOM 1707 C CA . ARG A 1 233 ? 75.890 35.417 6.963 1.00 28.76 542 ARG A CA 1
ATOM 1708 C C . ARG A 1 233 ? 76.862 36.104 7.926 1.00 29.98 542 ARG A C 1
ATOM 1709 O O . ARG A 1 233 ? 77.349 35.483 8.865 1.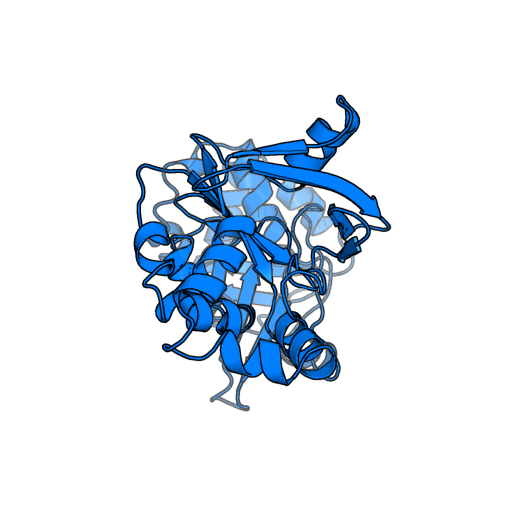00 30.70 542 ARG A O 1
ATOM 1717 N N . HIS A 1 234 ? 77.134 37.390 7.691 1.00 30.01 543 HIS A N 1
ATOM 1718 C CA . HIS A 1 234 ? 78.054 38.142 8.538 1.00 29.61 543 HIS A CA 1
ATOM 1719 C C . HIS A 1 234 ? 77.376 38.845 9.709 1.00 30.76 543 HIS A C 1
ATOM 1720 O O . HIS A 1 234 ? 78.053 39.359 10.607 1.00 30.34 543 HIS A O 1
ATOM 1727 N N . LEU A 1 235 ? 76.045 38.851 9.704 1.00 30.01 544 LEU A N 1
ATOM 1728 C CA . LEU A 1 235 ? 75.272 39.546 10.728 1.00 30.16 544 LEU A CA 1
ATOM 1729 C C . LEU A 1 235 ? 74.576 38.709 11.786 1.00 31.96 544 LEU A C 1
ATOM 1730 O O . LEU A 1 235 ? 73.607 38.005 11.501 1.00 35.47 544 LEU A O 1
ATOM 1735 N N . ALA A 1 236 ? 75.068 38.820 13.016 1.00 32.80 545 ALA A N 1
ATOM 1736 C CA . ALA A 1 236 ? 74.507 38.104 14.153 1.00 34.87 545 ALA A CA 1
ATOM 1737 C C . ALA A 1 236 ? 73.500 38.998 14.868 1.00 37.74 545 ALA A C 1
ATOM 1738 O O . ALA A 1 236 ? 73.814 40.125 15.244 1.00 38.25 545 ALA A O 1
ATOM 1740 N N . ILE A 1 237 ? 72.292 38.486 15.070 1.00 41.12 546 ILE A N 1
ATOM 1741 C CA . ILE A 1 237 ? 71.238 39.258 15.717 1.00 42.52 546 ILE A CA 1
ATOM 1742 C C . ILE A 1 237 ? 70.725 38.588 16.985 1.00 43.94 546 ILE A C 1
ATOM 1743 O O . ILE A 1 237 ? 70.183 37.486 16.928 1.00 45.26 546 ILE A O 1
ATOM 1748 N N . SER A 1 238 ? 70.912 39.240 18.128 1.00 44.22 547 SER A N 1
ATOM 1749 C CA . SER A 1 238 ? 70.419 38.704 19.397 1.00 46.03 547 SER A CA 1
ATOM 1750 C C . SER A 1 238 ? 70.116 39.840 20.372 1.00 47.86 547 SER A C 1
ATOM 1751 O O . SER A 1 238 ? 70.107 41.014 19.993 1.00 48.86 547 SER A O 1
ATOM 1754 N N . ASP A 1 239 ? 69.830 39.496 21.620 1.00 48.82 548 ASP A N 1
ATOM 1755 C CA . ASP A 1 239 ? 69.514 40.509 22.615 1.00 50.79 548 ASP A CA 1
ATOM 1756 C C . ASP A 1 239 ? 70.793 41.160 23.136 1.00 51.61 548 ASP A C 1
ATOM 1757 O O . ASP A 1 239 ? 70.749 42.220 23.762 1.00 52.86 548 ASP A O 1
ATOM 1762 N N . LYS A 1 240 ? 71.932 40.528 22.873 1.00 50.91 549 LYS A N 1
ATOM 1763 C CA . LYS A 1 240 ? 73.205 41.076 23.324 1.00 51.54 549 LYS A CA 1
ATOM 1764 C C . LYS A 1 240 ? 74.252 41.142 22.207 1.00 50.49 549 LYS A C 1
ATOM 1765 O O . LYS A 1 240 ? 74.069 40.571 21.132 1.00 49.48 549 LYS A O 1
ATOM 1771 N N . GLU A 1 241 ? 75.340 41.859 22.463 1.00 49.28 550 GLU A N 1
ATOM 1772 C CA . GLU A 1 241 ? 76.412 41.978 21.488 1.00 48.67 550 GLU A CA 1
ATOM 1773 C C . GLU A 1 241 ? 77.604 41.179 21.955 1.00 47.04 550 GLU A C 1
ATOM 1774 O O . GLU A 1 241 ? 77.854 41.049 23.156 1.00 46.68 550 GLU A O 1
ATOM 1780 N N . TYR A 1 242 ? 78.349 40.638 21.006 1.00 45.48 551 TYR A N 1
ATOM 1781 C CA . TYR A 1 242 ? 79.496 39.836 21.365 1.00 43.96 551 TYR A CA 1
ATOM 1782 C C . TYR A 1 242 ? 80.808 40.553 21.121 1.00 42.43 551 TYR A C 1
ATOM 1783 O O . TYR A 1 242 ? 81.077 41.003 20.006 1.00 42.63 551 TYR A O 1
ATOM 1792 N N . THR A 1 243 ? 81.616 40.694 22.165 1.00 39.83 552 THR A N 1
ATOM 1793 C CA . THR A 1 243 ? 82.906 41.330 21.978 1.00 41.16 552 THR A CA 1
ATOM 1794 C C . THR A 1 243 ? 83.821 40.211 21.522 1.00 40.96 552 THR A C 1
ATOM 1795 O O . THR A 1 243 ? 83.536 39.028 21.743 1.00 39.96 552 THR A O 1
ATOM 1799 N N . MET A 1 244 ? 84.912 40.580 20.873 1.00 40.37 553 MET A N 1
ATOM 1800 C CA . MET A 1 244 ? 85.832 39.582 20.385 1.00 41.95 553 MET A CA 1
ATOM 1801 C C . MET A 1 244 ? 86.296 38.740 21.582 1.00 44.49 553 MET A C 1
ATOM 1802 O O . MET A 1 244 ? 86.537 37.542 21.448 1.00 45.39 553 MET A O 1
ATOM 1807 N N . LYS A 1 245 ? 86.375 39.360 22.757 1.00 46.17 554 LYS A N 1
ATOM 1808 C CA . LYS A 1 245 ? 86.797 38.657 23.968 1.00 47.74 554 LYS A CA 1
ATOM 1809 C C . LYS A 1 245 ? 85.729 37.662 24.407 1.00 47.45 554 LYS A C 1
ATOM 1810 O O . LYS A 1 245 ? 86.028 36.693 25.104 1.00 46.57 554 LYS A O 1
ATOM 1816 N N . ASP A 1 246 ? 84.481 37.901 24.009 1.00 46.89 555 ASP A N 1
ATOM 1817 C CA . ASP A 1 246 ? 83.403 36.979 24.358 1.00 45.98 555 ASP A CA 1
ATOM 1818 C C . ASP A 1 246 ? 83.524 35.744 23.479 1.00 46.21 555 ASP A C 1
ATOM 1819 O O . ASP A 1 246 ? 83.482 34.620 23.968 1.00 47.82 555 ASP A O 1
ATOM 1824 N N . LEU A 1 247 ? 83.684 35.963 22.179 1.00 46.62 556 LEU A N 1
ATOM 1825 C CA . LEU A 1 247 ? 83.796 34.862 21.234 1.00 47.65 556 LEU A CA 1
ATOM 1826 C C . LEU A 1 247 ? 84.949 33.936 21.614 1.00 47.81 556 LEU A C 1
ATOM 1827 O O . LEU A 1 247 ? 84.853 32.719 21.463 1.00 46.13 556 LEU A O 1
ATOM 1832 N N . VAL A 1 248 ? 86.035 34.520 22.113 1.00 48.56 557 VAL A N 1
ATOM 1833 C CA . VAL A 1 248 ? 87.201 33.743 22.522 1.00 49.73 557 VAL A CA 1
ATOM 1834 C C . VAL A 1 248 ? 86.841 32.851 23.711 1.00 51.62 557 VAL A C 1
ATOM 1835 O O . VAL A 1 248 ? 87.115 31.650 23.701 1.00 51.47 557 VAL A O 1
ATOM 1839 N N . LYS A 1 249 ? 86.216 33.443 24.725 1.00 52.71 558 LYS A N 1
ATOM 1840 C CA . LYS A 1 249 ? 85.817 32.704 25.918 1.00 54.32 558 LYS A CA 1
ATOM 1841 C C . LYS A 1 249 ? 84.823 31.594 25.576 1.00 54.84 558 LYS A C 1
ATOM 1842 O O . LYS A 1 249 ? 84.920 30.486 26.103 1.00 53.72 558 LYS A O 1
ATOM 1848 N N . PHE A 1 250 ? 83.868 31.891 24.701 1.00 55.12 559 PHE A N 1
ATOM 1849 C CA . PHE A 1 250 ? 82.890 30.893 24.303 1.00 55.97 559 PHE A CA 1
ATOM 1850 C C . PHE A 1 250 ? 83.583 29.747 23.583 1.00 55.55 559 PHE A C 1
ATOM 1851 O O . PHE A 1 250 ? 83.476 28.604 23.998 1.00 55.71 559 PHE A O 1
ATOM 1859 N N . SER A 1 251 ? 84.312 30.049 22.514 1.00 56.26 560 SER A N 1
ATOM 1860 C CA . SER A 1 251 ? 84.972 28.992 21.758 1.00 56.75 560 SER A CA 1
ATOM 1861 C C . SER A 1 251 ? 86.051 28.287 22.569 1.00 57.23 560 SER A C 1
ATOM 1862 O O . SER A 1 251 ? 86.597 27.272 22.144 1.00 57.61 560 SER A O 1
ATOM 1865 N N . GLN A 1 252 ? 86.353 28.816 23.745 1.00 58.34 561 GLN A N 1
ATOM 1866 C CA . GLN A 1 252 ? 87.371 28.224 24.598 1.00 58.76 561 GLN A CA 1
ATOM 1867 C C . GLN A 1 252 ? 86.743 27.244 25.588 1.00 59.55 561 GLN A C 1
ATOM 1868 O O . GLN A 1 252 ? 87.200 26.110 25.723 1.00 58.73 561 GLN A O 1
ATOM 1874 N N . GLU A 1 253 ? 85.697 27.692 26.281 1.00 60.76 562 GLU A N 1
ATOM 1875 C CA . GLU A 1 253 ? 84.994 26.853 27.246 1.00 62.12 562 GLU A CA 1
ATOM 1876 C C . GLU A 1 253 ? 84.255 25.747 26.497 1.00 62.38 562 GLU A C 1
ATOM 1877 O O . GLU A 1 253 ? 84.286 24.587 26.898 1.00 63.13 562 GLU A O 1
ATOM 1883 N N . SER A 1 254 ? 83.587 26.112 25.410 1.00 62.46 563 SER A N 1
ATOM 1884 C CA . SER A 1 254 ? 82.860 25.142 24.603 1.00 63.52 563 SER A CA 1
ATOM 1885 C C . SER A 1 254 ? 83.735 24.851 23.394 1.00 64.88 563 SER A C 1
ATOM 1886 O O . SER A 1 254 ? 84.864 25.336 23.311 1.00 66.78 563 SER A O 1
ATOM 1889 N N . GLY A 1 255 ? 83.219 24.066 22.455 1.00 64.52 564 GLY A N 1
ATOM 1890 C CA . GLY A 1 255 ? 83.994 23.749 21.268 1.00 65.00 564 GLY A CA 1
ATOM 1891 C C . GLY A 1 255 ? 84.206 24.988 20.417 1.00 64.72 564 GLY A C 1
ATOM 1892 O O . GLY A 1 255 ? 85.287 25.582 20.404 1.00 63.51 564 GLY A O 1
ATOM 1893 N N . SER A 1 256 ? 83.159 25.376 19.698 1.00 64.40 565 SER A N 1
ATOM 1894 C CA . SER A 1 256 ? 83.203 26.553 18.842 1.00 63.05 565 SER A CA 1
ATOM 1895 C C . SER A 1 256 ? 82.120 27.534 19.295 1.00 61.35 565 SER A C 1
ATOM 1896 O O . SER A 1 256 ? 81.549 27.380 20.373 1.00 62.22 565 SER A O 1
ATOM 1899 N N . VAL A 1 257 ? 81.841 28.537 18.468 1.00 58.83 566 VAL A N 1
ATOM 1900 C CA . VAL A 1 257 ? 80.835 29.544 18.780 1.00 55.15 566 VAL A CA 1
ATOM 1901 C C . VAL A 1 257 ? 79.695 29.471 17.776 1.00 52.86 566 VAL A C 1
ATOM 1902 O O . VAL A 1 257 ? 79.913 29.264 16.582 1.00 53.01 566 VAL A O 1
ATOM 1906 N N . ILE A 1 258 ? 78.474 29.635 18.267 1.00 49.75 567 ILE A N 1
ATOM 1907 C CA . ILE A 1 258 ? 77.307 29.588 17.402 1.00 48.47 567 ILE A CA 1
ATOM 1908 C C . ILE A 1 258 ? 76.437 30.801 17.654 1.00 47.35 567 ILE A C 1
ATOM 1909 O O . ILE A 1 258 ? 75.883 30.968 18.740 1.00 46.97 567 ILE A O 1
ATOM 1914 N N . LEU A 1 259 ? 76.307 31.643 16.642 1.00 45.58 568 LEU A N 1
ATOM 1915 C CA . LEU A 1 259 ? 75.506 32.840 16.781 1.00 44.05 568 LEU A CA 1
ATOM 1916 C C . LEU A 1 259 ? 74.348 32.837 15.803 1.00 45.64 568 LEU A C 1
ATOM 1917 O O . LEU A 1 259 ? 74.474 32.351 14.674 1.00 46.39 568 LEU A O 1
ATOM 1922 N N . PRO A 1 260 ? 73.193 33.372 16.231 1.00 45.71 569 PRO A N 1
ATOM 1923 C CA . PRO A 1 260 ? 72.005 33.433 15.376 1.00 45.89 569 PRO A CA 1
ATOM 1924 C C . PRO A 1 260 ? 72.205 34.483 14.300 1.00 47.69 569 PRO A C 1
ATOM 1925 O O . PRO A 1 260 ? 72.653 35.583 14.603 1.00 48.69 569 PRO A O 1
ATOM 1929 N N . THR A 1 261 ? 71.907 34.152 13.048 1.00 50.04 570 THR A N 1
ATOM 1930 C CA . THR A 1 261 ? 72.026 35.144 11.988 1.00 52.76 570 THR A CA 1
ATOM 1931 C C . THR A 1 261 ? 70.586 35.505 11.678 1.00 54.80 570 THR A C 1
ATOM 1932 O O . THR A 1 261 ? 69.704 35.271 12.504 1.00 55.51 570 THR A O 1
ATOM 1936 N N . PHE A 1 262 ? 70.326 36.044 10.493 1.00 57.48 571 PHE A N 1
ATOM 1937 C CA . PHE A 1 262 ? 68.959 36.424 10.159 1.00 60.44 571 PHE A CA 1
ATOM 1938 C C . PHE A 1 262 ? 68.016 35.235 9.959 1.00 61.37 571 PHE A C 1
ATOM 1939 O O . PHE A 1 262 ? 67.005 35.113 10.651 1.00 60.39 571 PHE A O 1
ATOM 1947 N N . ARG A 1 263 ? 68.354 34.359 9.018 1.00 62.42 572 ARG A N 1
ATOM 1948 C CA . ARG A 1 263 ? 67.518 33.208 8.723 1.00 63.42 572 ARG A CA 1
ATOM 1949 C C . ARG A 1 263 ? 68.173 31.882 9.092 1.00 62.74 572 ARG A C 1
ATOM 1950 O O . ARG A 1 263 ? 67.608 30.815 8.853 1.00 62.94 572 ARG A O 1
ATOM 1958 N N . ASP A 1 264 ? 69.358 31.941 9.687 1.00 62.46 573 ASP A N 1
ATOM 1959 C CA . ASP A 1 264 ? 70.042 30.717 10.075 1.00 61.84 573 ASP A CA 1
ATOM 1960 C C . ASP A 1 264 ? 70.930 30.946 11.290 1.00 59.56 573 ASP A C 1
ATOM 1961 O O . ASP A 1 264 ? 70.486 31.499 12.298 1.00 59.03 573 ASP A O 1
ATOM 1966 N N . SER A 1 265 ? 72.179 30.501 11.198 1.00 56.07 574 SER A N 1
ATOM 1967 C CA . SER A 1 265 ? 73.134 30.668 12.287 1.00 52.57 574 SER A CA 1
ATOM 1968 C C . SER A 1 265 ? 74.553 30.745 11.733 1.00 50.21 574 SER A C 1
ATOM 1969 O O . SER A 1 265 ? 74.788 30.465 10.562 1.00 49.42 574 SER A O 1
ATOM 1972 N N . LEU A 1 266 ? 75.490 31.149 12.582 1.00 47.84 575 LEU A N 1
ATOM 1973 C CA . LEU A 1 266 ? 76.889 31.264 12.199 1.00 45.39 575 LEU A CA 1
ATOM 1974 C C . LEU A 1 266 ? 77.722 30.434 13.161 1.00 44.65 575 LEU A C 1
ATOM 1975 O O . LEU A 1 266 ? 77.647 30.603 14.383 1.00 43.61 575 LEU A O 1
ATOM 1980 N N . SER A 1 267 ? 78.512 29.527 12.611 1.00 44.19 576 SER A N 1
ATOM 1981 C CA . SER A 1 267 ? 79.359 28.686 13.437 1.00 44.69 576 SER A CA 1
ATOM 1982 C C . SER A 1 267 ? 80.805 29.033 13.107 1.00 44.25 576 SER A C 1
ATOM 1983 O O . SER A 1 267 ? 81.279 28.797 11.997 1.00 44.02 576 SER A O 1
ATOM 1986 N N . ILE A 1 268 ? 81.497 29.615 14.071 1.00 42.68 577 ILE A N 1
ATOM 1987 C CA . ILE A 1 268 ? 82.880 29.987 13.866 1.00 43.09 577 ILE A CA 1
ATOM 1988 C C . ILE A 1 268 ? 83.646 29.677 15.129 1.00 44.11 577 ILE A C 1
ATOM 1989 O O . ILE A 1 268 ? 83.074 29.227 16.119 1.00 44.63 577 ILE A O 1
ATOM 1994 N N . ARG A 1 269 ? 84.948 29.920 15.090 1.00 44.53 578 ARG A N 1
ATOM 1995 C CA . ARG A 1 269 ? 85.782 29.705 16.253 1.00 44.45 578 ARG A CA 1
ATOM 1996 C C . ARG A 1 269 ? 86.754 30.872 16.270 1.00 42.76 578 ARG A C 1
ATOM 1997 O O . ARG A 1 269 ? 87.288 31.243 15.227 1.00 43.53 578 ARG A O 1
ATOM 2005 N N . VAL A 1 270 ? 86.968 31.464 17.440 1.00 40.30 579 VAL A N 1
ATOM 2006 C CA . VAL A 1 270 ? 87.867 32.610 17.560 1.00 38.86 579 VAL A CA 1
ATOM 2007 C C . VAL A 1 270 ? 89.058 32.313 18.466 1.00 39.84 579 VAL A C 1
ATOM 2008 O O . VAL A 1 270 ? 88.890 31.718 19.527 1.00 41.46 579 VAL A O 1
ATOM 2012 N N . GLU A 1 271 ? 90.254 32.736 18.058 1.00 40.87 580 GLU A N 1
ATOM 2013 C CA . GLU A 1 271 ? 91.457 32.493 18.856 1.00 42.58 580 GLU A CA 1
ATOM 2014 C C . GLU A 1 271 ? 92.355 33.724 18.969 1.00 43.20 580 GLU A C 1
ATOM 2015 O O . GLU A 1 271 ? 92.233 34.660 18.183 1.00 42.24 580 GLU A O 1
ATOM 2021 N N . GLU A 1 272 ? 93.243 33.720 19.960 1.00 45.18 581 GLU A N 1
ATOM 2022 C CA . GLU A 1 272 ? 94.189 34.812 20.144 1.00 47.86 581 GLU A CA 1
ATOM 2023 C C . GLU A 1 272 ? 95.463 34.391 19.428 1.00 48.62 581 GLU A C 1
ATOM 2024 O O . GLU A 1 272 ? 95.868 33.227 19.498 1.00 48.89 581 GLU A O 1
ATOM 2030 N N . GLU A 1 273 ? 96.088 35.332 18.733 1.00 49.14 582 GLU A N 1
ATOM 2031 C CA . GLU A 1 273 ? 97.309 35.045 18.005 1.00 49.91 582 GLU A CA 1
ATOM 2032 C C . GLU A 1 273 ? 98.182 36.280 17.918 1.00 51.23 582 GLU A C 1
ATOM 2033 O O . GLU A 1 273 ? 97.897 37.199 17.155 1.00 52.59 582 GLU A O 1
ATOM 2039 N N . ALA A 1 274 ? 99.247 36.306 18.707 1.00 53.05 583 ALA A N 1
ATOM 2040 C CA . ALA A 1 274 ? 100.163 37.439 18.692 1.00 53.78 583 ALA A CA 1
ATOM 2041 C C . ALA A 1 274 ? 99.434 38.775 18.838 1.00 54.09 583 ALA A C 1
ATOM 2042 O O . ALA A 1 274 ? 99.651 39.692 18.045 1.00 55.71 583 ALA A O 1
ATOM 2044 N N . GLY A 1 275 ? 98.564 38.878 19.839 1.00 52.89 584 GLY A N 1
ATOM 2045 C CA . GLY A 1 275 ? 97.850 40.123 20.073 1.00 53.18 584 GLY A CA 1
ATOM 2046 C C . GLY A 1 275 ? 96.582 40.352 19.271 1.00 52.37 584 GLY A C 1
ATOM 2047 O O . GLY A 1 275 ? 95.678 41.070 19.715 1.00 53.70 584 GLY A O 1
ATOM 2048 N N . ARG A 1 276 ? 96.509 39.753 18.089 1.00 49.62 585 ARG A N 1
ATOM 2049 C CA . ARG A 1 276 ? 95.337 39.907 17.235 1.00 48.93 585 ARG A CA 1
ATOM 2050 C C . ARG A 1 276 ? 94.365 38.752 17.486 1.00 45.10 585 ARG A C 1
ATOM 2051 O O . ARG A 1 276 ? 94.721 37.747 18.106 1.00 43.76 585 ARG A O 1
ATOM 2059 N N . TYR A 1 277 ? 93.133 38.911 17.014 1.00 40.87 586 TYR A N 1
ATOM 2060 C CA . TYR A 1 277 ? 92.117 37.867 17.139 1.00 37.27 586 TYR A CA 1
ATOM 2061 C C . TYR A 1 277 ? 91.965 37.233 15.765 1.00 33.73 586 TYR A C 1
ATOM 2062 O O . TYR A 1 277 ? 92.089 37.926 14.758 1.00 33.29 586 TYR A O 1
ATOM 2071 N N . VAL A 1 278 ? 91.705 35.929 15.715 1.00 33.46 587 VAL A N 1
ATOM 2072 C CA . VAL A 1 278 ? 91.544 35.242 14.433 1.00 34.09 587 VAL A CA 1
ATOM 2073 C C . VAL A 1 278 ? 90.219 34.485 14.379 1.00 34.43 5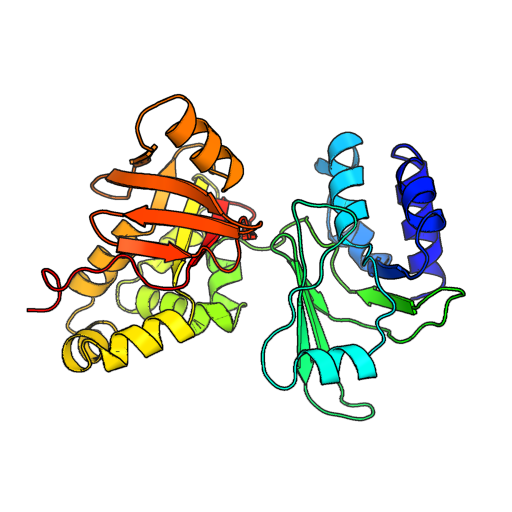87 VAL A C 1
ATOM 2074 O O . VAL A 1 278 ? 89.767 33.909 15.375 1.00 34.87 587 VAL A O 1
ATOM 2078 N N . ILE A 1 279 ? 89.607 34.486 13.203 1.00 33.71 588 ILE A N 1
ATOM 2079 C CA . ILE A 1 279 ? 88.343 33.804 12.991 1.00 33.64 588 ILE A CA 1
ATOM 2080 C C . ILE A 1 279 ? 88.519 32.591 12.094 1.00 35.19 588 ILE A C 1
ATOM 2081 O O . ILE A 1 279 ? 89.063 32.678 10.987 1.00 34.51 588 ILE A O 1
ATOM 2086 N N . ILE A 1 280 ? 88.043 31.456 12.583 1.00 36.89 589 ILE A N 1
ATOM 2087 C CA . ILE A 1 280 ? 88.117 30.220 11.839 1.00 37.12 589 ILE A CA 1
ATOM 2088 C C . ILE A 1 280 ? 86.693 29.892 11.440 1.00 37.70 589 ILE A C 1
ATOM 2089 O O . ILE A 1 280 ? 85.853 29.580 12.279 1.00 39.32 589 ILE A O 1
ATOM 2094 N N . TRP A 1 281 ? 86.424 30.020 10.152 1.00 38.51 590 TRP A N 1
ATOM 2095 C CA . TRP A 1 281 ? 85.111 29.752 9.591 1.00 39.89 590 TRP A CA 1
ATOM 2096 C C . TRP A 1 281 ? 85.335 28.673 8.552 1.00 41.40 590 TRP A C 1
ATOM 2097 O O . TRP A 1 281 ? 86.110 28.871 7.616 1.00 40.83 590 TRP A O 1
ATOM 2108 N N . ASN A 1 282 ? 84.655 27.543 8.703 1.00 43.28 591 ASN A N 1
ATOM 2109 C CA . ASN A 1 282 ? 84.831 26.431 7.782 1.00 45.39 591 ASN A CA 1
ATOM 2110 C C . ASN A 1 282 ? 86.321 26.083 7.691 1.00 47.60 591 ASN A C 1
ATOM 2111 O O . ASN A 1 282 ? 86.952 25.749 8.694 1.00 47.67 591 ASN A O 1
ATOM 2116 N N . TYR A 1 283 ? 86.887 26.166 6.495 1.00 49.28 592 TYR A N 1
ATOM 2117 C CA . TYR A 1 283 ? 88.298 25.851 6.327 1.00 53.22 592 TYR A CA 1
ATOM 2118 C C . TYR A 1 283 ? 89.151 27.107 6.154 1.00 52.40 592 TYR A C 1
ATOM 2119 O O . TYR A 1 283 ? 90.340 27.038 5.827 1.00 53.53 592 TYR A O 1
ATOM 2128 N N . LYS A 1 284 ? 88.545 28.260 6.399 1.00 49.95 593 LYS A N 1
ATOM 2129 C CA . LYS A 1 284 ? 89.264 29.511 6.259 1.00 47.00 593 LYS A CA 1
ATOM 2130 C C . LYS A 1 284 ? 89.663 30.150 7.592 1.00 43.48 593 LYS A C 1
ATOM 2131 O O . LYS A 1 284 ? 89.030 29.943 8.630 1.00 42.19 593 LYS A O 1
ATOM 2137 N N . LYS A 1 285 ? 90.757 30.894 7.550 1.00 39.71 594 LYS A N 1
ATOM 2138 C CA . LYS A 1 285 ? 91.272 31.572 8.719 1.00 36.59 594 LYS A CA 1
ATOM 2139 C C . LYS A 1 285 ? 91.373 33.043 8.340 1.00 34.50 594 LYS A C 1
ATOM 2140 O O . LYS A 1 285 ? 92.184 33.424 7.497 1.00 34.52 594 LYS A O 1
ATOM 2146 N N . ILE A 1 286 ? 90.518 33.860 8.942 1.00 31.26 595 ILE A N 1
ATOM 2147 C CA . ILE A 1 286 ? 90.499 35.285 8.659 1.00 29.40 595 ILE A CA 1
ATOM 2148 C C . ILE A 1 286 ? 90.895 36.119 9.878 1.00 28.87 595 ILE A C 1
ATOM 2149 O O . ILE A 1 286 ? 90.328 35.967 10.963 1.00 26.30 595 ILE A O 1
ATOM 2154 N N . ASN A 1 287 ? 91.854 37.020 9.686 1.00 29.34 596 ASN A N 1
ATOM 2155 C CA . ASN A 1 287 ? 92.300 37.878 10.773 1.00 29.51 596 ASN A CA 1
ATOM 2156 C C . ASN A 1 287 ? 91.299 38.996 11.010 1.00 29.37 596 ASN A C 1
ATOM 2157 O O . ASN A 1 287 ? 90.745 39.564 10.062 1.00 27.76 596 ASN A O 1
ATOM 2162 N N . VAL A 1 288 ? 91.056 39.296 12.281 1.00 26.47 597 VAL A N 1
ATOM 2163 C CA . VAL A 1 288 ? 90.152 40.373 12.649 1.00 24.92 597 VAL A CA 1
ATOM 2164 C C . VAL A 1 288 ? 91.022 41.637 12.693 1.00 25.05 597 VAL A C 1
ATOM 2165 O O . VAL A 1 288 ? 91.808 41.820 13.616 1.00 24.84 597 VAL A O 1
ATOM 2169 N N . TYR A 1 289 ? 90.888 42.491 11.681 1.00 24.99 598 TYR A N 1
ATOM 2170 C CA . TYR A 1 289 ? 91.679 43.718 11.582 1.00 24.33 598 TYR A CA 1
ATOM 2171 C C . TYR A 1 289 ? 91.340 44.776 12.637 1.00 25.25 598 TYR A C 1
ATOM 2172 O O . TYR A 1 289 ? 92.233 45.353 13.251 1.00 26.52 598 TYR A O 1
ATOM 2181 N N . ARG A 1 290 ? 90.059 45.060 12.829 1.00 25.38 599 ARG A N 1
ATOM 2182 C CA . ARG A 1 290 ? 89.647 46.020 13.849 1.00 24.92 599 ARG A CA 1
ATOM 2183 C C . ARG A 1 290 ? 88.585 45.319 14.685 1.00 26.69 599 ARG A C 1
ATOM 2184 O O . ARG A 1 290 ? 87.426 45.186 14.268 1.00 27.43 599 ARG A O 1
ATOM 2192 N N . PRO A 1 291 ? 88.976 44.820 15.856 1.00 26.92 600 PRO A N 1
ATOM 2193 C CA . PRO A 1 291 ? 87.990 44.145 16.693 1.00 26.69 600 PRO A CA 1
ATOM 2194 C C . PRO A 1 291 ? 87.241 45.130 17.569 1.00 27.45 600 PRO A C 1
ATOM 2195 O O . PRO A 1 291 ? 87.725 46.222 17.871 1.00 28.13 600 PRO A O 1
ATOM 2199 N N . ASP A 1 292 ? 86.046 44.736 17.968 1.00 27.75 601 ASP A N 1
ATOM 2200 C CA . ASP A 1 292 ? 85.266 45.539 18.882 1.00 28.89 601 ASP A CA 1
ATOM 2201 C C . ASP A 1 292 ? 85.019 46.995 18.523 1.00 28.28 601 ASP A C 1
ATOM 2202 O O . ASP A 1 292 ? 85.247 47.872 19.347 1.00 29.79 601 ASP A O 1
ATOM 2207 N N . VAL A 1 293 ? 84.550 47.266 17.312 1.00 26.23 602 VAL A N 1
ATOM 2208 C CA . VAL A 1 293 ? 84.252 48.641 16.942 1.00 26.81 602 VAL A CA 1
ATOM 2209 C C . VAL A 1 293 ? 82.838 48.863 17.470 1.00 28.65 602 VAL A C 1
ATOM 2210 O O . VAL A 1 293 ? 81.863 48.672 16.754 1.00 28.58 602 VAL A O 1
ATOM 2214 N N . GLU A 1 294 ? 82.739 49.247 18.739 1.00 30.78 603 GLU A N 1
ATOM 2215 C CA . GLU A 1 294 ? 81.447 49.436 19.386 1.00 34.32 603 GLU A CA 1
ATOM 2216 C C . GLU A 1 294 ? 80.508 50.446 18.766 1.00 33.21 603 GLU A C 1
ATOM 2217 O O . GLU A 1 294 ? 80.935 51.466 18.232 1.00 32.42 603 GLU A O 1
ATOM 2223 N N . CYS A 1 295 ? 79.215 50.151 18.861 1.00 31.67 604 CYS A N 1
ATOM 2224 C CA . CYS A 1 295 ? 78.171 51.028 18.344 1.00 31.66 604 CYS A CA 1
ATOM 2225 C C . CYS A 1 295 ? 77.068 51.168 19.384 1.00 31.15 604 CYS A C 1
ATOM 2226 O O . CYS A 1 295 ? 77.128 50.543 20.442 1.00 30.74 604 CYS A O 1
ATOM 2229 N N . THR A 1 296 ? 76.057 51.973 19.083 1.00 30.92 605 THR A 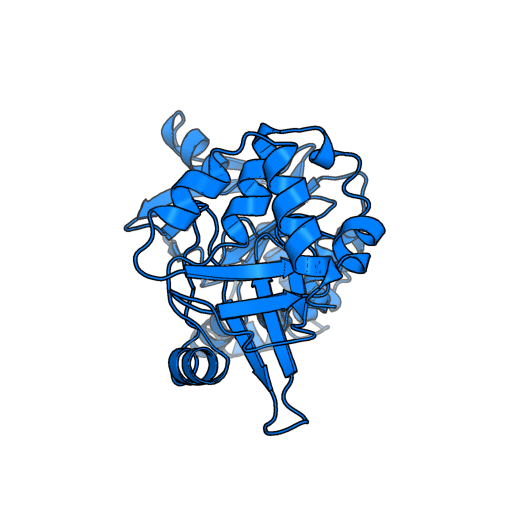N 1
ATOM 2230 C CA . THR A 1 296 ? 74.975 52.194 20.031 1.00 31.39 605 THR A CA 1
ATOM 2231 C C . THR A 1 296 ? 73.989 51.032 20.084 1.00 33.67 605 THR A C 1
ATOM 2232 O O . THR A 1 296 ? 73.356 50.794 21.115 1.00 33.91 605 THR A O 1
ATOM 2236 N N . ASN A 1 297 ? 73.875 50.295 18.981 1.00 33.17 606 ASN A N 1
ATOM 2237 C CA . ASN A 1 297 ? 72.968 49.158 18.912 1.00 32.94 606 ASN A CA 1
ATOM 2238 C C . ASN A 1 297 ? 73.727 47.898 18.540 1.00 34.11 606 ASN A C 1
ATOM 2239 O O . ASN A 1 297 ? 73.189 47.032 17.853 1.00 34.77 606 ASN A O 1
ATOM 2244 N N . GLY A 1 298 ? 74.976 47.785 18.982 1.00 34.12 607 GLY A N 1
ATOM 2245 C CA . GLY A 1 298 ? 75.731 46.596 18.645 1.00 33.39 607 GLY A CA 1
ATOM 2246 C C . GLY A 1 298 ? 77.224 46.815 18.548 1.00 33.73 607 GLY A C 1
ATOM 2247 O O . GLY A 1 298 ? 77.758 47.793 19.062 1.00 34.78 607 GLY A O 1
ATOM 2248 N N . ILE A 1 299 ? 77.903 45.894 17.878 1.00 33.01 608 ILE A N 1
ATOM 2249 C CA . ILE A 1 299 ? 79.341 45.973 17.729 1.00 31.52 608 ILE A CA 1
ATOM 2250 C C . ILE A 1 299 ? 79.725 45.495 16.339 1.00 29.63 608 ILE A C 1
ATOM 2251 O O . ILE A 1 299 ? 79.078 44.613 15.777 1.00 31.19 608 ILE A O 1
ATOM 2256 N N . ILE A 1 300 ? 80.782 46.080 15.791 1.00 26.01 609 ILE A N 1
ATOM 2257 C CA . ILE A 1 300 ? 81.273 45.704 14.474 1.00 22.21 609 ILE A CA 1
ATOM 2258 C C . ILE A 1 300 ? 82.699 45.168 14.569 1.00 23.38 609 ILE A C 1
ATOM 2259 O O . ILE A 1 300 ? 83.521 45.727 15.288 1.00 23.30 609 ILE A O 1
ATOM 2264 N N . HIS A 1 301 ? 83.002 44.094 13.848 1.00 22.97 610 HIS A N 1
ATOM 2265 C CA . HIS A 1 301 ? 84.366 43.550 13.852 1.00 23.23 610 HIS A CA 1
ATOM 2266 C C . HIS A 1 301 ? 84.871 43.583 12.408 1.00 24.24 610 HIS A C 1
ATOM 2267 O O . HIS A 1 301 ? 84.374 42.847 11.546 1.00 25.13 610 HIS A O 1
ATOM 2274 N N . VAL A 1 302 ? 85.855 44.427 12.131 1.00 23.14 611 VAL A N 1
ATOM 2275 C CA . VAL A 1 302 ? 86.359 44.517 10.767 1.00 21.85 611 VAL A CA 1
ATOM 2276 C C . VAL A 1 302 ? 87.283 43.354 10.454 1.00 23.38 611 VAL A C 1
ATOM 2277 O O . VAL A 1 302 ? 88.313 43.163 11.102 1.00 24.71 611 VAL A O 1
ATOM 2281 N N . ILE A 1 303 ? 86.913 42.569 9.453 1.00 22.82 612 ILE A N 1
ATOM 2282 C CA . ILE A 1 303 ? 87.723 41.422 9.094 1.00 23.04 612 ILE A CA 1
ATOM 2283 C C . ILE A 1 303 ? 88.527 41.605 7.812 1.00 24.30 612 ILE A C 1
ATOM 2284 O O . ILE A 1 303 ? 88.241 42.499 7.015 1.00 25.56 612 ILE A O 1
ATOM 2289 N N . ASP A 1 304 ? 89.553 40.775 7.635 1.00 26.45 613 ASP A N 1
ATOM 2290 C CA . ASP A 1 304 ? 90.455 40.855 6.481 1.00 29.07 613 ASP A CA 1
ATOM 2291 C C . ASP A 1 304 ? 89.893 40.318 5.179 1.00 30.96 613 ASP A C 1
ATOM 2292 O O . ASP A 1 304 ? 90.310 40.734 4.097 1.00 29.86 613 ASP A O 1
ATOM 2297 N N . TYR A 1 305 ? 88.960 39.383 5.287 1.00 33.03 614 TYR A N 1
ATOM 2298 C CA . TYR A 1 305 ? 88.378 38.756 4.111 1.00 34.14 614 TYR A CA 1
ATOM 2299 C C . TYR A 1 305 ? 86.958 38.338 4.465 1.00 32.52 614 TYR A C 1
ATOM 2300 O O . TYR A 1 305 ? 86.684 37.920 5.590 1.00 32.96 614 TYR A O 1
ATOM 2309 N N . PRO A 1 306 ? 86.035 38.441 3.504 1.00 31.06 615 PRO A N 1
ATOM 2310 C CA . PRO A 1 306 ? 84.633 38.072 3.728 1.00 31.01 615 PRO A CA 1
ATOM 2311 C C . PRO A 1 306 ? 84.417 36.566 3.885 1.00 30.34 615 PRO A C 1
ATOM 2312 O O . PRO A 1 306 ? 85.169 35.769 3.330 1.00 28.75 615 PRO A O 1
ATOM 2316 N N . LEU A 1 307 ? 83.414 36.181 4.667 1.00 32.74 616 LEU A N 1
ATOM 2317 C CA . LEU A 1 307 ? 83.110 34.766 4.850 1.00 36.52 616 LEU A CA 1
ATOM 2318 C C . LEU A 1 307 ? 82.568 34.257 3.515 1.00 38.77 616 LEU A C 1
ATOM 2319 O O . LEU A 1 307 ? 81.361 34.283 3.283 1.00 39.25 616 LEU A O 1
ATOM 2324 N N . LEU A 1 308 ? 83.461 33.804 2.638 1.00 42.05 617 LEU A N 1
ATOM 2325 C CA . LEU A 1 308 ? 83.058 33.326 1.323 1.00 47.35 617 LEU A CA 1
ATOM 2326 C C . LEU A 1 308 ? 83.877 32.130 0.833 1.00 51.86 617 LEU A C 1
ATOM 2327 O O . LEU A 1 308 ? 85.100 32.106 0.968 1.00 54.14 617 LEU A O 1
ATOM 2332 N N . GLU A 1 309 ? 83.187 31.134 0.281 1.00 56.25 618 GLU A N 1
ATOM 2333 C CA . GLU A 1 309 ? 83.815 29.928 -0.272 1.00 60.81 618 GLU A CA 1
ATOM 2334 C C . GLU A 1 309 ? 83.504 29.981 -1.766 1.00 64.02 618 GLU A C 1
ATOM 2335 O O . GLU A 1 309 ? 82.655 30.768 -2.179 1.00 64.70 618 GLU A O 1
ATOM 2341 N N . GLU A 1 310 ? 84.169 29.178 -2.591 1.00 68.14 619 GLU A N 1
ATOM 2342 C CA . GLU A 1 310 ? 83.846 29.249 -4.011 1.00 71.55 619 GLU A CA 1
ATOM 2343 C C . GLU A 1 310 ? 82.590 28.455 -4.349 1.00 72.02 619 GLU A C 1
ATOM 2344 O O . GLU A 1 310 ? 82.312 28.189 -5.514 1.00 72.66 619 GLU A O 1
ATOM 2350 N N . LYS A 1 311 ? 81.831 28.083 -3.325 1.00 72.87 620 LYS A N 1
ATOM 2351 C CA . LYS A 1 311 ? 80.591 27.359 -3.539 1.00 73.19 620 LYS A CA 1
ATOM 2352 C C . LYS A 1 311 ? 79.505 28.416 -3.715 1.00 73.83 620 LYS A C 1
ATOM 2353 O O . LYS A 1 311 ? 78.356 28.101 -4.019 1.00 74.63 620 LYS A O 1
ATOM 2359 N N . ASP A 1 312 ? 79.877 29.676 -3.513 1.00 73.75 621 ASP A N 1
ATOM 2360 C CA . ASP A 1 312 ? 78.940 30.785 -3.652 1.00 74.71 621 ASP A CA 1
ATOM 2361 C C . ASP A 1 312 ? 79.324 31.614 -4.886 1.00 76.03 621 ASP A C 1
ATOM 2362 O O . ASP A 1 312 ? 78.712 32.643 -5.185 1.00 75.81 621 ASP A O 1
ATOM 2367 N N . VAL A 1 313 ? 80.339 31.148 -5.604 1.00 77.37 622 VAL A N 1
ATOM 2368 C CA . VAL A 1 313 ? 80.826 31.847 -6.788 1.00 79.35 622 VAL A CA 1
ATOM 2369 C C . VAL A 1 313 ? 80.437 31.175 -8.103 1.00 80.99 622 VAL A C 1
ATOM 2370 O O . VAL A 1 313 ? 80.043 31.849 -9.056 1.00 82.46 622 VAL A O 1
ATOM 2374 N N . VAL A 1 314 ? 80.572 29.852 -8.156 1.00 81.68 623 VAL A N 1
ATOM 2375 C CA . VAL A 1 314 ? 80.228 29.094 -9.355 1.00 82.47 623 VAL A CA 1
ATOM 2376 C C . VAL A 1 314 ? 78.711 29.032 -9.540 1.00 83.29 623 VAL A C 1
ATOM 2377 O O . VAL A 1 314 ? 78.174 27.911 -9.675 1.00 83.93 623 VAL A O 1
ATOM 2381 N N . VAL A 1 315 ? 78.077 30.110 -9.554 1.00 83.20 624 VAL A N 1
#

Sequence (296 aa):
AENGALRKFYEVIMDNGGAVLDDINSLTEVTILAPSNEAWNSSNINNVLRDRNKMRQILNMHIIKDRLNVDKIRQKNANLIAQVPTVNNNTFLYFNVRGEGSDTVITVEGGGVNATVIQADVAQTNGYVHIIDHVLGVPYTTVLGKLESDPMMSDTYKMGKFSHFNDQLNNTQRRFTYFVPRDKGWQKTELDYPSAHKKLFMADFSYHSKSILERHLAISDKEYTMKDLVKFSQESGSVILPTFRDSLSIRVEEEAGRYVIIWNYKKINVYRPDVECTNGIIHVIDYPLLEEKDVV

Solvent-accessible surface area: 14643 Å² total

Radius of gyration: 20.0 Å; Cα contacts (8 Å, |Δi|>4): 593; chains: 1; bounding box: 43×52×53 Å